Protein AF-A0A642UJQ7-F1 (afdb_monomer_lite)

Radius of gyration: 17.94 Å; chains: 1; bounding box: 44×39×48 Å

Sequence (199 aa):
MSSVPITTYSGKAFKTLIISPTTPLQDKVEGCKKYAAYYELEPPPVEETPELCQGLVVGLWTKSNELIMAVLVMINGLAKTHALSHAP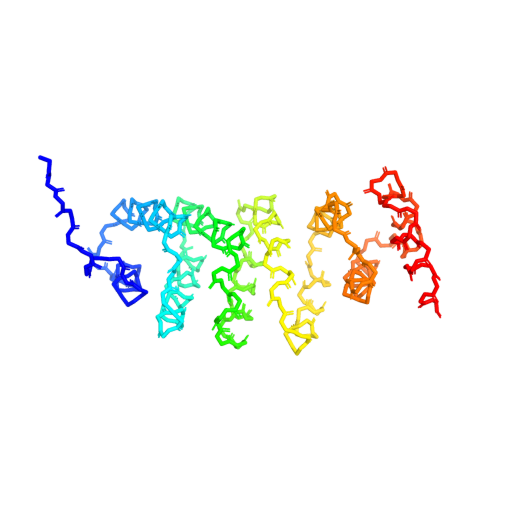PHWLGELINAVFQVEAITVFASEVSANLWFEVPDEVTERLQSVASQMSGNFVHYLIVQVLSADADLVPLAPKIKRLMAAASANTQVTYEAMIIRYSRSMSSSCRDALLAQK

Foldseek 3Di:
DDPDDPPCAFLQNLLCQQPPPPRDPVSNLVSLVVNLVVCLPPQHDLVRLQSNLNSLLSQLPDPDPSSVVSSLSSLQSCLVVVSNLSPDQVSLLSNLVSLLPNPPCQQSSLNSNLSSLVSHDVVSLVVCLVSLLVHDLNSLVNSLLVLQQPPDQCLVVLVSNLSSLVSSCNRPVQDSVNSLVVCVVSHDPNSSVSNVVVD

Secondary structure (DSSP, 8-state):
-----TTS--HHHHHHHHH-SSS-HHHHHHHHHHHHHHHTTSPPPTTTHHHHHHHHHHHHTSS-HHHHHHHHHHHHHHHHTTGGGGS-HHHHHHHHHHHHT-GGGHHHHHHHHHHHHTT--HHHHHHHHHHHTTS-HHHHHHHHHHHHHS-S--GGGHHHHHHHHHHHHHHHS--HHHHHHHHTTTS-HHHHHHHHHT-

Structure (mmCIF, N/CA/C/O backbone):
data_AF-A0A642UJQ7-F1
#
_entry.id   AF-A0A642UJQ7-F1
#
loop_
_atom_site.group_PDB
_atom_site.id
_atom_site.type_symbol
_atom_site.label_atom_id
_atom_site.label_alt_id
_atom_site.label_comp_id
_atom_site.label_asym_id
_atom_site.label_entity_id
_atom_site.label_seq_id
_atom_site.pdbx_PDB_ins_code
_atom_site.Cartn_x
_atom_site.Cartn_y
_atom_site.Cartn_z
_atom_site.occupancy
_atom_site.B_iso_or_equiv
_atom_site.auth_seq_id
_atom_site.auth_comp_id
_atom_site.auth_asym_id
_atom_site.auth_atom_id
_atom_site.pdbx_PDB_model_num
ATOM 1 N N . MET A 1 1 ? -15.005 -26.043 18.851 1.00 34.62 1 MET A N 1
ATOM 2 C CA . MET A 1 1 ? -14.221 -25.067 18.066 1.00 34.62 1 MET A CA 1
ATOM 3 C C . MET A 1 1 ? -15.204 -24.026 17.566 1.00 34.62 1 MET A C 1
ATOM 5 O O . MET A 1 1 ? -16.105 -24.392 16.827 1.00 34.62 1 MET A O 1
ATOM 9 N N . SER A 1 2 ? -15.146 -22.804 18.097 1.00 33.41 2 SER A N 1
ATOM 10 C CA . SER A 1 2 ? -16.133 -21.765 17.780 1.00 33.41 2 SER A CA 1
ATOM 11 C C . SER A 1 2 ? -15.811 -21.186 16.405 1.00 33.41 2 SER A C 1
ATOM 13 O O . SER A 1 2 ? -14.774 -20.547 16.241 1.00 33.41 2 SER A O 1
ATOM 15 N N . SER A 1 3 ? -16.654 -21.468 15.415 1.00 38.72 3 SER A N 1
ATOM 16 C CA . SER A 1 3 ? -16.594 -20.850 14.094 1.00 38.72 3 SER A CA 1
ATOM 17 C C . SER A 1 3 ? -16.981 -19.381 14.237 1.00 38.72 3 SER A C 1
ATOM 19 O O . SER A 1 3 ? -18.144 -19.068 14.499 1.00 38.72 3 SER A O 1
ATOM 21 N N . VAL A 1 4 ? -16.006 -18.482 14.107 1.00 40.81 4 VAL A N 1
ATOM 22 C CA . VAL A 1 4 ? -16.282 -17.051 13.948 1.00 40.81 4 VAL A CA 1
ATOM 23 C C . VAL A 1 4 ? -17.152 -16.908 12.691 1.00 40.81 4 VAL A C 1
ATOM 25 O O . VAL A 1 4 ? -16.776 -17.453 11.652 1.00 40.81 4 VAL A O 1
ATOM 28 N N . PRO A 1 5 ? -18.335 -16.273 12.762 1.00 40.03 5 PRO A N 1
ATOM 29 C CA . PRO A 1 5 ? -19.213 -16.193 11.608 1.00 40.03 5 PRO A CA 1
ATOM 30 C C . PRO A 1 5 ? -18.552 -15.381 10.488 1.00 40.03 5 PRO A C 1
ATOM 32 O O . PRO A 1 5 ? -17.917 -14.354 10.739 1.00 40.03 5 PRO A O 1
ATOM 35 N N . ILE A 1 6 ? -18.766 -15.835 9.254 1.00 45.69 6 ILE A N 1
ATOM 36 C CA . ILE A 1 6 ? -18.263 -15.306 7.968 1.00 45.69 6 ILE A CA 1
ATOM 37 C C . ILE A 1 6 ? -18.626 -13.813 7.738 1.00 45.69 6 ILE A C 1
ATOM 39 O O . ILE A 1 6 ? -18.115 -13.165 6.840 1.00 45.69 6 ILE A O 1
ATOM 43 N N . THR A 1 7 ? -19.441 -13.204 8.605 1.00 50.41 7 THR A N 1
ATOM 44 C CA . THR A 1 7 ? -19.815 -11.778 8.580 1.00 50.41 7 THR A CA 1
ATOM 45 C C . THR A 1 7 ? -18.891 -10.844 9.382 1.00 50.41 7 THR A C 1
ATOM 47 O O . THR A 1 7 ? -19.158 -9.644 9.457 1.00 50.41 7 THR A O 1
ATOM 50 N N . THR A 1 8 ? -17.827 -11.352 10.016 1.00 65.12 8 THR A N 1
ATOM 51 C CA . THR A 1 8 ? -17.039 -10.578 11.006 1.00 65.12 8 THR A CA 1
ATOM 52 C C . THR A 1 8 ? -15.891 -9.759 10.396 1.00 65.12 8 THR A C 1
ATOM 54 O O . THR A 1 8 ? -15.458 -8.777 11.001 1.00 65.12 8 THR A O 1
ATOM 57 N N . TYR A 1 9 ? -15.414 -10.125 9.203 1.00 74.69 9 TYR A N 1
ATOM 58 C CA . TYR A 1 9 ? -14.236 -9.530 8.564 1.00 74.69 9 TYR A CA 1
ATOM 59 C C . TYR A 1 9 ? -14.611 -8.830 7.255 1.00 74.69 9 TYR A C 1
ATOM 61 O O . TYR A 1 9 ? -14.348 -9.343 6.175 1.00 74.69 9 TYR A O 1
ATOM 69 N N . SER A 1 10 ? -15.248 -7.661 7.376 1.00 87.94 10 SER A N 1
ATOM 70 C CA . SER A 1 10 ? -15.558 -6.786 6.236 1.00 87.94 10 SER A CA 1
ATOM 71 C C . SER A 1 10 ? -14.685 -5.534 6.214 1.00 87.94 10 SER A C 1
ATOM 73 O O . SER A 1 10 ? -14.252 -5.047 7.265 1.00 87.94 10 SER A O 1
ATOM 75 N N . GLY A 1 11 ? -14.488 -4.940 5.035 1.00 86.38 11 GLY A N 1
ATOM 76 C CA . GLY A 1 11 ? -13.800 -3.650 4.883 1.00 86.38 11 GLY A CA 1
ATOM 77 C C . GLY A 1 11 ? -14.448 -2.545 5.726 1.00 86.38 11 GLY A C 1
ATOM 78 O O . GLY A 1 11 ? -13.765 -1.749 6.377 1.00 86.38 11 GLY A O 1
ATOM 79 N N . LYS A 1 12 ? -15.783 -2.560 5.827 1.00 90.56 12 LYS A N 1
ATOM 80 C CA . LYS A 1 12 ? -16.551 -1.646 6.683 1.00 90.56 12 LYS A CA 1
ATOM 81 C C . LYS A 1 12 ? -16.276 -1.865 8.171 1.00 90.56 12 LYS A C 1
ATOM 83 O O . LYS A 1 12 ? -16.062 -0.891 8.893 1.00 90.56 12 LYS A O 1
ATOM 88 N N . ALA A 1 13 ? -16.271 -3.115 8.636 1.00 90.75 13 ALA A N 1
ATOM 89 C CA . ALA A 1 13 ? -15.982 -3.431 10.034 1.00 90.75 13 ALA A CA 1
ATOM 90 C C . ALA A 1 13 ? -14.536 -3.066 10.407 1.00 90.75 13 ALA A C 1
ATOM 92 O O . ALA A 1 13 ? -14.311 -2.468 11.464 1.00 90.75 13 ALA A O 1
ATOM 93 N N . PHE A 1 14 ? -13.578 -3.322 9.510 1.00 93.19 14 PHE A N 1
ATOM 94 C CA . PHE A 1 14 ? -12.193 -2.886 9.671 1.00 93.19 14 PHE A CA 1
ATOM 95 C C . PHE A 1 14 ? -12.090 -1.365 9.808 1.00 93.19 14 PHE A C 1
ATOM 97 O O . PHE A 1 14 ? -11.537 -0.854 10.781 1.00 93.19 14 PHE A O 1
ATOM 104 N N . LYS A 1 15 ? -12.686 -0.619 8.874 1.00 93.62 15 LYS A N 1
ATOM 105 C CA . LYS A 1 15 ? -12.716 0.845 8.921 1.00 93.62 15 LYS A CA 1
ATOM 106 C C . LYS A 1 15 ? -13.272 1.358 10.249 1.00 93.62 15 LYS A C 1
ATOM 108 O O . LYS A 1 15 ? -12.680 2.249 10.859 1.00 93.62 15 LYS A O 1
ATOM 113 N N . THR A 1 16 ? -14.392 0.803 10.712 1.00 93.75 16 THR A N 1
ATOM 114 C CA . THR A 1 16 ? -14.997 1.186 11.995 1.00 93.75 16 THR A CA 1
ATOM 115 C C . THR A 1 16 ? -14.051 0.928 13.165 1.00 93.75 16 THR A C 1
ATOM 117 O O . THR A 1 16 ? -13.901 1.809 14.010 1.00 93.75 16 THR A O 1
ATOM 120 N N . LEU A 1 17 ? -13.375 -0.224 13.197 1.00 93.62 17 LEU A N 1
ATOM 121 C CA . LEU A 1 17 ? -12.382 -0.547 14.223 1.00 93.62 17 LEU A CA 1
ATOM 122 C C . LEU A 1 17 ? -11.262 0.506 14.282 1.00 93.62 17 LEU A C 1
ATOM 124 O O . LEU A 1 17 ? -10.929 0.996 15.362 1.00 93.62 17 LEU A O 1
ATOM 128 N N . ILE A 1 18 ? -10.690 0.866 13.130 1.00 94.38 18 ILE A N 1
ATOM 129 C CA . ILE A 1 18 ? -9.537 1.774 13.067 1.00 94.38 18 ILE A CA 1
ATOM 130 C C . ILE A 1 18 ? -9.924 3.216 13.403 1.00 94.38 18 ILE A C 1
ATOM 132 O O . ILE A 1 18 ? -9.238 3.870 14.196 1.00 94.38 18 ILE A O 1
ATOM 136 N N . ILE A 1 19 ? -11.031 3.709 12.842 1.00 93.06 19 ILE A N 1
ATOM 137 C CA . ILE A 1 19 ? -11.470 5.104 13.006 1.00 93.06 19 ILE A CA 1
ATOM 138 C C . ILE A 1 19 ? -12.051 5.356 14.402 1.00 93.06 19 ILE A C 1
ATOM 140 O O . ILE A 1 19 ? -11.993 6.482 14.895 1.00 93.06 19 ILE A O 1
ATOM 144 N N . SER A 1 20 ? -12.590 4.326 15.059 1.00 91.25 20 SER A N 1
ATOM 145 C CA . SER A 1 20 ? -13.231 4.458 16.368 1.00 91.25 20 SER A CA 1
ATOM 146 C C . SER A 1 20 ? -12.317 5.159 17.389 1.00 91.25 20 SER A C 1
ATOM 148 O O . SER A 1 20 ? -11.225 4.658 17.682 1.00 91.25 20 SER A O 1
ATOM 150 N N . PRO A 1 21 ? -12.734 6.298 17.973 1.00 88.06 21 PRO A N 1
ATOM 151 C CA . PRO A 1 21 ? -11.941 7.000 18.980 1.00 88.06 21 PRO A CA 1
ATOM 152 C C . PRO A 1 21 ? -11.970 6.295 20.343 1.00 88.06 21 PRO A C 1
ATOM 154 O O . PRO A 1 21 ? -11.131 6.575 21.192 1.00 88.06 21 PRO A O 1
ATOM 157 N N . THR A 1 22 ? -12.930 5.392 20.561 1.00 91.75 22 THR A N 1
ATOM 158 C CA . THR A 1 22 ? -13.127 4.681 21.831 1.00 91.75 22 THR A CA 1
ATOM 159 C C . THR A 1 22 ? -12.470 3.307 21.855 1.00 91.75 22 THR A C 1
ATOM 161 O O . THR A 1 22 ? -12.285 2.744 22.930 1.00 91.75 22 THR A O 1
ATOM 164 N N . THR A 1 23 ? -12.106 2.759 20.694 1.00 91.31 23 THR A N 1
ATOM 165 C CA . THR A 1 23 ? -11.420 1.468 20.613 1.00 91.31 23 THR A CA 1
ATOM 166 C C . THR A 1 23 ? -9.969 1.618 21.088 1.00 91.31 23 THR A C 1
ATOM 168 O O . THR A 1 23 ? -9.235 2.440 20.526 1.00 91.31 23 THR A O 1
ATOM 171 N N . PRO A 1 24 ? -9.524 0.828 22.082 1.00 94.56 24 PRO A N 1
ATOM 172 C CA . PRO A 1 24 ? -8.141 0.826 22.545 1.00 94.56 24 PRO A CA 1
ATOM 173 C C . PRO A 1 24 ? -7.140 0.549 21.420 1.00 94.56 24 PRO A C 1
ATOM 175 O O . PRO A 1 24 ? -7.399 -0.249 20.521 1.00 94.56 24 PRO A O 1
ATOM 178 N N . LEU A 1 25 ? -5.955 1.163 21.500 1.00 92.94 25 LEU A N 1
ATOM 179 C CA . LEU A 1 25 ? -4.877 0.958 20.524 1.00 92.94 25 LEU A CA 1
ATOM 180 C C . LEU A 1 25 ? -4.545 -0.531 20.336 1.00 92.94 25 LEU A C 1
ATOM 182 O O . LEU A 1 25 ? -4.413 -0.988 19.204 1.00 92.94 25 LEU A O 1
ATOM 186 N N . GLN A 1 26 ? -4.465 -1.282 21.437 1.00 93.62 26 GLN A N 1
ATOM 187 C CA . GLN A 1 26 ? -4.147 -2.708 21.417 1.00 93.62 26 GLN A CA 1
ATOM 188 C C . GLN A 1 26 ? -5.158 -3.517 20.595 1.00 93.62 26 GLN A C 1
ATOM 190 O O . GLN A 1 26 ? -4.768 -4.387 19.820 1.00 93.62 26 GLN A O 1
ATOM 195 N N . ASP A 1 27 ? -6.445 -3.189 20.711 1.00 92.69 27 ASP A N 1
ATOM 196 C CA . ASP A 1 27 ? -7.510 -3.872 19.978 1.00 92.69 27 ASP A CA 1
ATOM 197 C C . ASP A 1 27 ? -7.460 -3.540 18.484 1.00 92.69 27 ASP A C 1
ATOM 199 O O . ASP A 1 27 ? -7.727 -4.404 17.649 1.00 92.69 27 ASP A O 1
ATOM 203 N N . LYS A 1 28 ? -7.053 -2.313 18.128 1.00 93.94 28 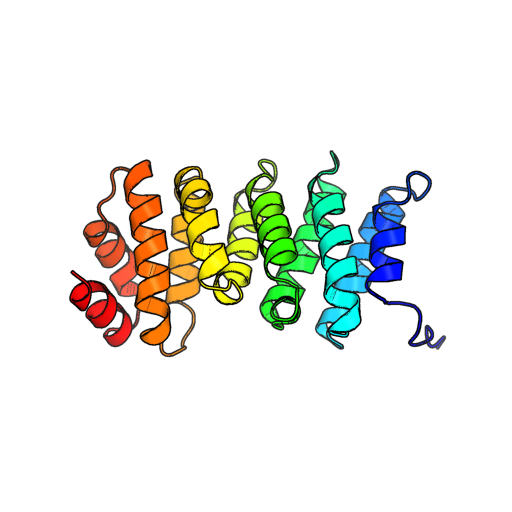LYS A N 1
ATOM 204 C CA . LYS A 1 28 ? -6.802 -1.932 16.729 1.00 93.94 28 LYS A CA 1
ATOM 205 C C . LYS A 1 28 ? -5.636 -2.723 16.142 1.00 93.94 28 LYS A C 1
ATOM 207 O O . LYS A 1 28 ? -5.770 -3.280 15.057 1.00 93.94 28 LYS A O 1
ATOM 212 N N . VAL A 1 29 ? -4.520 -2.809 16.869 1.00 94.00 29 VAL A N 1
ATOM 213 C CA . VAL A 1 29 ? -3.325 -3.564 16.453 1.00 94.00 29 VAL A CA 1
ATOM 214 C C . VAL A 1 29 ? -3.650 -5.047 16.276 1.00 94.00 29 VAL A C 1
ATOM 216 O O . VAL A 1 29 ? -3.304 -5.643 15.257 1.00 94.00 29 VAL A O 1
ATOM 219 N N . GLU A 1 30 ? -4.337 -5.648 17.246 1.00 93.00 30 GLU A N 1
ATOM 220 C CA . GLU A 1 30 ? -4.732 -7.056 17.187 1.00 93.00 30 GLU A CA 1
ATOM 221 C C . GLU A 1 30 ? -5.761 -7.314 16.080 1.00 93.00 30 GLU A C 1
ATOM 223 O O . GLU A 1 30 ? -5.708 -8.334 15.393 1.00 93.00 30 GLU A O 1
ATOM 228 N N . GLY A 1 31 ? -6.664 -6.361 15.845 1.00 92.31 31 GLY A N 1
ATOM 229 C CA . GLY A 1 31 ? -7.564 -6.396 14.703 1.00 92.31 31 GLY A CA 1
ATOM 230 C C . GLY A 1 31 ? -6.811 -6.398 13.376 1.00 92.31 31 GLY A C 1
ATOM 231 O O . GLY A 1 31 ? -7.049 -7.299 12.579 1.00 92.31 31 GLY A O 1
ATOM 232 N N . CYS A 1 32 ? -5.855 -5.488 13.156 1.00 92.50 32 CYS A N 1
ATOM 233 C CA . CYS A 1 32 ? -5.034 -5.485 11.937 1.00 92.50 32 CYS A CA 1
ATOM 234 C C . CYS A 1 32 ? -4.389 -6.850 11.671 1.00 92.50 32 CYS A C 1
ATOM 236 O O . CYS A 1 32 ? -4.449 -7.342 10.549 1.00 92.50 32 CYS A O 1
ATOM 238 N N . LYS A 1 33 ? -3.835 -7.505 12.700 1.00 90.56 33 LYS A N 1
ATOM 239 C CA . LYS A 1 33 ? -3.231 -8.842 12.562 1.00 90.56 33 LYS A CA 1
ATOM 240 C C . LYS A 1 33 ? -4.247 -9.903 12.144 1.00 90.56 33 LYS A C 1
ATOM 242 O O . LYS A 1 33 ? -3.968 -10.702 11.257 1.00 90.56 33 LYS A O 1
ATOM 247 N N . LYS A 1 34 ? -5.430 -9.906 12.766 1.00 90.94 34 LYS A N 1
ATOM 248 C CA . LYS A 1 34 ? -6.501 -10.859 12.438 1.00 90.94 34 LYS A CA 1
ATOM 249 C C . LYS A 1 34 ? -7.035 -10.651 11.025 1.00 90.94 34 LYS A C 1
ATOM 251 O O . LYS A 1 34 ? -7.238 -11.626 10.315 1.00 90.94 34 LYS A O 1
ATOM 256 N N . TYR A 1 35 ? -7.238 -9.399 10.625 1.00 91.31 35 TYR A N 1
ATOM 257 C CA . TYR A 1 35 ? -7.671 -9.061 9.271 1.00 91.31 35 TYR A CA 1
ATOM 258 C C . TYR A 1 35 ? -6.601 -9.404 8.229 1.00 91.31 35 TYR A C 1
ATOM 260 O O . TYR A 1 35 ? -6.946 -9.936 7.182 1.00 91.31 35 TYR A O 1
ATOM 268 N N . ALA A 1 36 ? -5.316 -9.171 8.521 1.00 88.00 36 ALA A N 1
ATOM 269 C CA . ALA A 1 36 ? -4.219 -9.586 7.648 1.00 88.00 36 ALA A CA 1
ATOM 270 C C . ALA A 1 36 ? -4.219 -11.108 7.431 1.00 88.00 36 ALA A C 1
ATOM 272 O O . ALA A 1 36 ? -4.255 -11.558 6.293 1.00 88.00 36 ALA A O 1
ATOM 273 N N . ALA A 1 37 ? -4.279 -11.892 8.513 1.00 87.25 37 ALA A N 1
ATOM 274 C CA . ALA A 1 37 ? -4.323 -13.352 8.428 1.00 87.25 37 ALA A CA 1
ATOM 275 C C . ALA A 1 37 ? -5.579 -13.875 7.706 1.00 87.25 37 ALA A C 1
ATOM 277 O O . ALA A 1 37 ? -5.522 -14.896 7.028 1.00 87.25 37 ALA A O 1
ATOM 278 N N . TYR A 1 38 ? -6.717 -13.189 7.854 1.00 87.75 38 TYR A N 1
ATOM 279 C CA . TYR A 1 38 ? -7.945 -13.539 7.145 1.00 87.75 38 TYR A CA 1
ATOM 280 C C . TYR A 1 38 ? -7.824 -13.270 5.639 1.00 87.75 38 TYR A C 1
ATOM 282 O O . TYR A 1 38 ? -8.055 -14.174 4.842 1.00 87.75 38 TYR A O 1
ATOM 290 N N . TYR A 1 39 ? -7.403 -12.064 5.246 1.00 86.12 39 TYR A N 1
ATOM 291 C CA . TYR A 1 39 ? -7.318 -11.690 3.832 1.00 86.12 39 TYR A CA 1
ATOM 292 C C . TYR A 1 39 ? -6.177 -12.369 3.066 1.00 86.12 39 TYR A C 1
ATOM 294 O O . TYR A 1 39 ? -6.214 -12.407 1.840 1.00 86.12 39 TYR A O 1
ATOM 302 N N . GLU A 1 40 ? -5.193 -12.948 3.758 1.00 82.56 40 GLU A N 1
ATOM 303 C CA . GLU A 1 40 ? -4.239 -13.879 3.141 1.00 82.56 40 GLU A CA 1
ATOM 304 C C . GLU A 1 40 ? -4.915 -15.160 2.619 1.00 82.56 40 GLU A C 1
ATOM 306 O O . GLU A 1 40 ? -4.426 -15.760 1.663 1.00 82.56 40 GLU A O 1
ATOM 311 N N . LEU A 1 41 ? -6.023 -15.586 3.233 1.00 84.19 41 LEU A N 1
ATOM 312 C CA . LEU A 1 41 ? -6.762 -16.796 2.857 1.00 84.19 41 LEU A CA 1
ATOM 313 C C . LEU A 1 41 ? -7.953 -16.491 1.947 1.00 84.19 41 LEU A C 1
ATOM 315 O O . LEU A 1 41 ? -8.248 -17.261 1.035 1.00 84.19 41 LEU A O 1
ATOM 319 N N . GLU A 1 42 ? -8.644 -15.386 2.212 1.00 85.00 42 GLU A N 1
ATOM 320 C CA . GLU A 1 42 ? -9.873 -15.006 1.527 1.00 85.00 42 GLU A CA 1
ATOM 321 C C . GLU A 1 42 ? -9.825 -13.508 1.206 1.00 85.00 42 GLU A C 1
ATOM 323 O O . GLU A 1 42 ? -10.060 -12.701 2.104 1.00 85.00 42 GLU A O 1
ATOM 328 N N . PRO A 1 43 ? -9.480 -13.102 -0.031 1.00 81.44 43 PRO A N 1
ATOM 329 C CA . PRO A 1 43 ? -9.321 -11.692 -0.361 1.00 81.44 43 PRO A CA 1
ATOM 330 C C . PRO A 1 43 ? -10.632 -10.915 -0.143 1.00 81.44 43 PRO A C 1
ATOM 332 O O . PRO A 1 43 ? -11.719 -11.471 -0.320 1.00 81.44 43 PRO A O 1
ATOM 335 N N . PRO A 1 44 ? -10.549 -9.626 0.235 1.00 83.94 44 PRO A N 1
ATOM 336 C CA . PRO A 1 44 ? -11.724 -8.797 0.467 1.00 83.94 44 PRO A CA 1
ATOM 337 C C . PRO A 1 44 ? -12.601 -8.713 -0.794 1.00 83.94 44 PRO A C 1
ATOM 339 O O . PRO A 1 44 ? -12.066 -8.586 -1.900 1.00 83.94 44 PRO A O 1
ATOM 342 N N . PRO A 1 45 ? -13.940 -8.716 -0.651 1.00 84.12 45 PRO A N 1
ATOM 343 C CA . PRO A 1 45 ? -14.838 -8.428 -1.761 1.00 84.12 45 PRO A CA 1
ATOM 344 C C . PRO A 1 45 ? -14.547 -7.055 -2.381 1.00 84.12 45 PRO A C 1
ATOM 346 O O . PRO A 1 45 ? -14.248 -6.089 -1.672 1.00 84.12 45 PRO A O 1
ATOM 349 N N . VAL A 1 46 ? -14.693 -6.953 -3.703 1.00 82.12 46 VAL A N 1
ATOM 350 C CA . VAL A 1 46 ? -14.429 -5.725 -4.478 1.00 82.12 46 VAL A CA 1
ATOM 351 C C . VAL A 1 46 ? -15.272 -4.545 -3.983 1.00 82.12 46 VAL A C 1
ATOM 353 O O . VAL A 1 46 ? -14.826 -3.396 -3.950 1.00 82.12 46 VAL A O 1
ATOM 356 N N . GLU A 1 47 ? -16.496 -4.814 -3.547 1.00 85.62 47 GLU A N 1
ATOM 357 C CA . GLU A 1 47 ? -17.415 -3.801 -3.039 1.00 85.62 47 GLU A CA 1
ATOM 358 C C . GLU A 1 47 ? -16.949 -3.195 -1.708 1.00 85.62 47 GLU A C 1
ATOM 360 O O . GLU A 1 47 ? -17.369 -2.093 -1.370 1.00 85.62 47 GLU A O 1
ATOM 365 N N . GLU A 1 48 ? -16.075 -3.885 -0.968 1.00 87.19 48 GLU A N 1
ATOM 366 C CA . GLU A 1 48 ? -15.599 -3.472 0.356 1.00 87.19 48 GLU A CA 1
ATOM 367 C C . GLU A 1 48 ? -14.163 -2.928 0.357 1.00 87.19 48 GLU A C 1
ATOM 369 O O . GLU A 1 48 ? -13.712 -2.347 1.354 1.00 87.19 48 GLU A O 1
ATOM 374 N N . THR A 1 49 ? -13.431 -3.092 -0.751 1.00 84.56 49 THR A N 1
ATOM 375 C CA . THR A 1 49 ? -12.084 -2.527 -0.917 1.00 84.56 49 THR A CA 1
ATOM 376 C C . THR A 1 49 ? -11.996 -1.017 -0.636 1.00 84.56 49 THR A C 1
ATOM 378 O O . THR A 1 49 ? -11.013 -0.607 -0.015 1.00 84.56 49 THR A O 1
ATOM 381 N N . PRO A 1 50 ? -12.976 -0.162 -1.004 1.00 88.00 50 PRO A N 1
ATOM 382 C CA . PRO A 1 50 ? -12.923 1.267 -0.681 1.00 88.00 50 PRO A CA 1
ATOM 383 C C . PRO A 1 50 ? -12.874 1.549 0.829 1.00 88.00 50 PRO A C 1
ATOM 385 O O . PRO A 1 50 ? -12.035 2.322 1.296 1.00 88.00 50 PRO A O 1
ATOM 388 N N . GLU A 1 51 ? -13.748 0.918 1.615 1.00 90.38 51 GLU A N 1
ATOM 389 C CA . GLU A 1 51 ? -13.785 1.068 3.069 1.00 90.38 51 GLU A CA 1
ATOM 390 C C . GLU A 1 51 ? -12.516 0.522 3.713 1.00 90.38 51 GLU A C 1
ATOM 392 O O . GLU A 1 51 ? -11.976 1.153 4.628 1.00 90.38 51 GLU A O 1
ATOM 397 N N . LEU A 1 52 ? -12.024 -0.613 3.212 1.00 91.75 52 LEU A N 1
ATOM 398 C CA . LEU A 1 52 ? -10.766 -1.195 3.650 1.00 91.75 52 LEU A CA 1
ATOM 399 C C . LEU A 1 52 ? -9.606 -0.208 3.452 1.00 91.75 52 LEU A C 1
ATOM 401 O O . LEU A 1 52 ? -8.919 0.117 4.421 1.00 91.75 52 LEU A O 1
ATOM 405 N N . CYS A 1 53 ? -9.439 0.334 2.239 1.00 90.06 53 CYS A N 1
ATOM 406 C CA . CYS A 1 53 ? -8.420 1.338 1.923 1.00 90.06 53 CYS A CA 1
ATOM 407 C C . CYS A 1 53 ? -8.515 2.559 2.837 1.00 90.06 53 CYS A C 1
ATOM 409 O O . CYS A 1 53 ? -7.501 3.007 3.368 1.00 90.06 53 CYS A O 1
ATOM 411 N N . GLN A 1 54 ? -9.724 3.065 3.089 1.00 91.19 54 GLN A N 1
ATOM 412 C CA . GLN A 1 54 ? -9.909 4.199 3.989 1.00 91.19 54 GLN A CA 1
ATOM 413 C C . GLN A 1 54 ? -9.460 3.882 5.424 1.00 91.19 54 GLN A C 1
ATOM 415 O O . GLN A 1 54 ? -8.829 4.718 6.073 1.00 91.19 54 GLN A O 1
ATOM 420 N N . GLY A 1 55 ? -9.759 2.680 5.928 1.00 93.50 55 GLY A N 1
ATOM 421 C CA . GLY A 1 55 ? -9.263 2.224 7.226 1.00 93.50 55 GLY A CA 1
ATOM 422 C C . GLY A 1 55 ? -7.733 2.169 7.273 1.00 93.50 55 GLY A C 1
ATOM 423 O O . GLY A 1 55 ? -7.134 2.638 8.239 1.00 93.50 55 GLY A O 1
ATOM 424 N N . LEU A 1 56 ? -7.100 1.655 6.213 1.00 93.69 56 LEU A N 1
ATOM 425 C CA . LEU A 1 56 ? -5.643 1.545 6.107 1.00 93.69 56 LEU A CA 1
ATOM 426 C C . LEU A 1 56 ? -4.979 2.932 6.089 1.00 93.69 56 LEU A C 1
ATOM 428 O O . LEU A 1 56 ? -4.072 3.178 6.880 1.00 93.69 56 LEU A O 1
ATOM 432 N N . VAL A 1 57 ? -5.484 3.864 5.271 1.00 91.94 57 VAL A N 1
ATOM 433 C CA . VAL A 1 57 ? -5.009 5.261 5.210 1.00 91.94 57 VAL A CA 1
ATOM 434 C C . VAL A 1 57 ? -5.064 5.919 6.588 1.00 91.94 57 VAL A C 1
ATOM 436 O O . VAL A 1 57 ? -4.064 6.455 7.066 1.00 91.94 57 VAL A O 1
ATOM 439 N N . VAL A 1 58 ? -6.210 5.832 7.274 1.00 92.31 58 VAL A N 1
ATOM 440 C CA . VAL A 1 58 ? -6.358 6.420 8.614 1.00 92.31 58 VAL A CA 1
ATOM 441 C C . VAL A 1 58 ? -5.400 5.771 9.613 1.00 92.31 58 VAL A C 1
ATOM 443 O O . VAL A 1 58 ? -4.820 6.472 10.440 1.00 92.31 58 VAL A O 1
ATOM 446 N N . GLY A 1 59 ? -5.205 4.453 9.528 1.00 91.69 59 GLY A N 1
ATOM 447 C CA . GLY A 1 59 ? -4.259 3.717 10.363 1.00 91.69 59 GLY A CA 1
ATOM 448 C C . GLY A 1 59 ? -2.813 4.211 10.221 1.00 91.69 59 GLY A C 1
ATOM 449 O O . GLY A 1 59 ? -2.120 4.377 11.229 1.00 91.69 59 GLY A O 1
ATOM 450 N N . LEU A 1 60 ? -2.386 4.517 8.992 1.00 89.88 60 LEU A N 1
ATOM 451 C CA . LEU A 1 60 ? -1.050 5.049 8.690 1.00 89.88 60 LEU A CA 1
ATOM 452 C C . LEU A 1 60 ? -0.845 6.487 9.183 1.00 89.88 60 LEU A C 1
ATOM 454 O O . LEU A 1 60 ? 0.267 6.849 9.550 1.00 89.88 60 LEU A O 1
ATOM 458 N N . TRP A 1 61 ? -1.904 7.298 9.242 1.00 88.75 61 TRP A N 1
ATOM 459 C CA . TRP A 1 61 ? -1.842 8.673 9.760 1.00 88.75 61 TRP A CA 1
ATOM 460 C C . TRP A 1 61 ? -1.944 8.779 11.284 1.00 88.75 61 TRP A C 1
ATOM 462 O O . TRP A 1 61 ? -1.962 9.881 11.844 1.00 88.75 61 TRP A O 1
ATOM 472 N N . THR A 1 62 ? -2.014 7.652 11.989 1.00 85.00 62 THR A N 1
ATOM 473 C CA . THR A 1 62 ? -1.962 7.675 13.451 1.00 85.00 62 THR A CA 1
ATOM 474 C C . THR A 1 62 ? -0.557 8.008 13.953 1.00 85.00 62 THR A C 1
ATOM 476 O O . THR A 1 62 ? 0.433 7.839 13.256 1.00 85.00 62 THR A O 1
ATOM 479 N N . LYS A 1 63 ? -0.441 8.470 15.203 1.00 83.75 63 LYS A N 1
ATOM 480 C CA . LYS A 1 63 ? 0.863 8.746 15.839 1.00 83.75 63 LYS A CA 1
ATOM 481 C C . LYS A 1 63 ? 1.501 7.510 16.493 1.00 83.75 63 LYS A C 1
ATOM 483 O O . LYS A 1 63 ? 2.463 7.650 17.241 1.00 83.75 63 LYS A O 1
ATOM 488 N N . SER A 1 64 ? 0.935 6.319 16.286 1.00 89.25 64 SER A N 1
ATOM 489 C CA . SER A 1 64 ? 1.379 5.093 16.953 1.00 89.25 64 SER A CA 1
ATOM 490 C C . SER A 1 64 ? 2.174 4.206 16.005 1.00 89.25 64 SER A C 1
ATOM 492 O O . SER A 1 64 ? 1.608 3.612 15.090 1.00 89.25 64 SER A O 1
ATOM 494 N N . ASN A 1 65 ? 3.472 4.047 16.277 1.00 87.12 65 ASN A N 1
ATOM 495 C CA . ASN A 1 65 ? 4.348 3.165 15.500 1.00 87.12 65 ASN A CA 1
ATOM 496 C C . ASN A 1 65 ? 3.854 1.710 15.479 1.00 87.12 65 ASN A C 1
ATOM 498 O O . ASN A 1 65 ? 4.019 1.024 14.474 1.00 87.12 65 ASN A O 1
ATOM 502 N N . GLU A 1 66 ? 3.226 1.242 16.560 1.00 89.69 66 GLU A N 1
ATOM 503 C CA . GLU A 1 66 ? 2.691 -0.121 16.650 1.00 89.69 66 GLU A CA 1
ATOM 504 C C . GLU A 1 66 ? 1.532 -0.340 15.675 1.00 89.69 66 GLU A C 1
ATOM 506 O O . GLU A 1 66 ? 1.484 -1.353 14.976 1.00 89.69 66 GLU A O 1
ATOM 511 N N . LEU A 1 67 ? 0.617 0.631 15.593 1.00 91.19 67 LEU A N 1
ATOM 512 C CA . LEU A 1 67 ? -0.512 0.556 14.673 1.00 91.19 67 LEU A CA 1
ATOM 513 C C . LEU A 1 67 ? -0.067 0.763 13.230 1.00 91.19 67 LEU A C 1
ATOM 515 O O . LEU A 1 67 ? -0.484 -0.005 12.369 1.00 91.19 67 LEU A O 1
ATOM 519 N N . ILE A 1 68 ? 0.820 1.729 12.979 1.00 90.06 68 ILE A N 1
ATOM 520 C CA . ILE A 1 68 ? 1.424 1.931 11.658 1.00 90.06 68 ILE A CA 1
ATOM 521 C C . ILE A 1 68 ? 2.064 0.625 11.174 1.00 90.06 68 ILE A C 1
ATOM 523 O O . ILE A 1 68 ? 1.785 0.188 10.062 1.00 90.06 68 ILE A O 1
ATOM 527 N N . MET A 1 69 ? 2.875 -0.036 12.006 1.00 87.69 69 MET A N 1
ATOM 528 C CA . MET A 1 69 ? 3.523 -1.294 11.633 1.00 87.69 69 MET A CA 1
ATOM 529 C C . MET A 1 69 ? 2.503 -2.397 11.332 1.00 87.69 69 MET A C 1
ATOM 531 O O . MET A 1 69 ? 2.619 -3.081 10.318 1.00 87.69 69 MET A O 1
ATOM 535 N N . ALA A 1 70 ? 1.484 -2.564 12.179 1.00 90.94 70 ALA A N 1
ATOM 536 C CA . ALA A 1 70 ? 0.448 -3.572 11.961 1.00 90.94 70 ALA A CA 1
ATOM 537 C C . ALA A 1 70 ? -0.336 -3.330 10.658 1.00 90.94 70 ALA A C 1
ATOM 539 O O . ALA A 1 70 ? -0.659 -4.277 9.943 1.00 90.94 70 ALA A O 1
ATOM 540 N N . VAL A 1 71 ? -0.598 -2.064 10.327 1.00 92.81 71 VAL A N 1
ATOM 541 C CA . VAL A 1 71 ? -1.244 -1.661 9.073 1.00 92.81 71 VAL A CA 1
ATOM 542 C C . VAL A 1 71 ? -0.324 -1.911 7.876 1.00 92.81 71 VAL A C 1
ATOM 544 O O . VAL A 1 71 ? -0.774 -2.480 6.888 1.00 92.81 71 VAL A O 1
ATOM 547 N N . LEU A 1 72 ? 0.968 -1.578 7.960 1.00 87.81 72 LEU A N 1
ATOM 548 C CA . LEU A 1 72 ? 1.937 -1.864 6.894 1.00 87.81 72 LEU A CA 1
ATOM 549 C C . LEU A 1 72 ? 2.058 -3.366 6.603 1.00 87.81 72 LEU A C 1
ATOM 551 O O . LEU A 1 72 ? 2.101 -3.754 5.439 1.00 87.81 72 LEU A O 1
ATOM 555 N N . VAL A 1 73 ? 2.066 -4.216 7.636 1.00 87.62 73 VAL A N 1
ATOM 556 C CA . VAL A 1 73 ? 2.074 -5.681 7.467 1.00 87.62 73 VAL A CA 1
ATOM 557 C C . VAL A 1 73 ? 0.838 -6.142 6.699 1.00 87.62 73 VAL A C 1
ATOM 559 O O . VAL A 1 73 ? 0.953 -6.921 5.756 1.00 87.62 73 VAL A O 1
ATOM 562 N N . MET A 1 74 ? -0.330 -5.617 7.064 1.00 90.62 74 MET A N 1
ATOM 563 C CA . MET A 1 74 ? -1.585 -5.933 6.392 1.00 90.62 74 MET A CA 1
ATOM 564 C C . MET A 1 74 ? -1.580 -5.487 4.924 1.00 90.62 74 MET A C 1
ATOM 566 O O . MET A 1 74 ? -1.938 -6.271 4.050 1.00 90.62 74 MET A O 1
ATOM 570 N N . ILE A 1 75 ? -1.112 -4.269 4.634 1.00 88.88 75 ILE A N 1
ATOM 571 C CA . ILE A 1 75 ? -0.964 -3.770 3.259 1.00 88.88 75 ILE A CA 1
ATOM 572 C C . ILE A 1 75 ? -0.014 -4.671 2.459 1.00 88.88 75 ILE A C 1
ATOM 574 O O . ILE A 1 75 ? -0.313 -4.990 1.312 1.00 88.88 75 ILE A O 1
ATOM 578 N N . ASN A 1 76 ? 1.094 -5.126 3.058 1.00 83.25 76 ASN A N 1
ATOM 579 C CA . ASN A 1 76 ? 2.039 -6.022 2.386 1.00 83.25 76 ASN A CA 1
ATOM 580 C C . ASN A 1 76 ? 1.375 -7.338 1.954 1.00 83.25 76 ASN A C 1
ATOM 582 O O . ASN A 1 76 ? 1.576 -7.792 0.831 1.00 83.25 76 ASN A O 1
ATOM 586 N N . GLY A 1 77 ? 0.591 -7.956 2.844 1.00 82.31 77 GLY A N 1
ATOM 587 C CA . GLY A 1 77 ? -0.129 -9.198 2.545 1.00 82.31 77 GLY A CA 1
ATOM 588 C C . GLY A 1 77 ? -1.17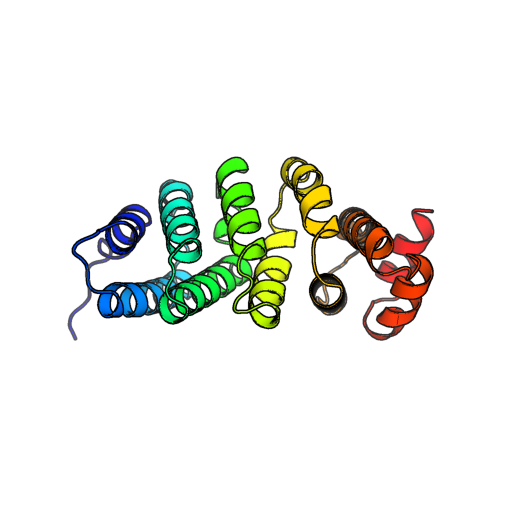7 -9.012 1.445 1.00 82.31 77 GLY A C 1
ATOM 589 O O . GLY A 1 77 ? -1.261 -9.815 0.516 1.00 82.31 77 GLY A O 1
ATOM 590 N N . LEU A 1 78 ? -1.917 -7.902 1.495 1.00 85.06 78 LEU A N 1
ATOM 591 C CA . LEU A 1 78 ? -2.915 -7.561 0.479 1.00 85.06 78 LEU A CA 1
ATOM 592 C C . LEU A 1 78 ? -2.288 -7.292 -0.900 1.00 85.06 78 LEU A C 1
ATOM 594 O O . LEU A 1 78 ? -2.834 -7.722 -1.911 1.00 85.06 78 LEU A O 1
ATOM 598 N N . ALA A 1 79 ? -1.125 -6.638 -0.949 1.00 79.31 79 ALA A N 1
ATOM 599 C CA . ALA A 1 79 ? -0.398 -6.406 -2.198 1.00 79.31 79 ALA A CA 1
ATOM 600 C C . ALA A 1 79 ? 0.189 -7.708 -2.782 1.00 79.31 79 ALA A C 1
ATOM 602 O O . ALA A 1 79 ? 0.200 -7.921 -3.988 1.00 79.31 79 ALA A O 1
ATOM 603 N N . LYS A 1 80 ? 0.638 -8.647 -1.938 1.00 74.50 80 LYS A N 1
AT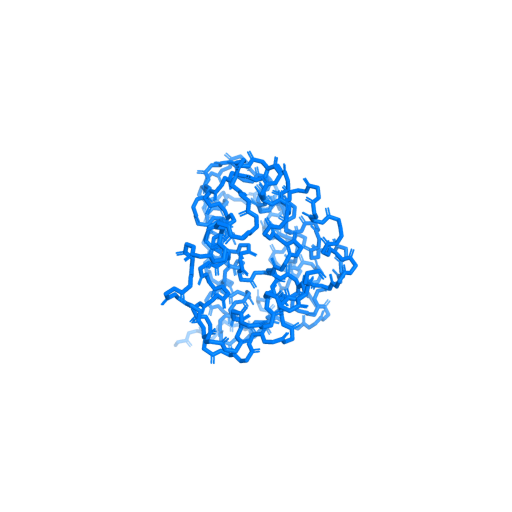OM 604 C CA . LYS A 1 80 ? 1.127 -9.960 -2.410 1.00 74.50 80 LYS A CA 1
ATOM 605 C C . LYS A 1 80 ? 0.028 -10.834 -3.017 1.00 74.50 80 LYS A C 1
ATOM 607 O O . LYS A 1 80 ? 0.330 -11.734 -3.794 1.00 74.50 80 LYS A O 1
ATOM 612 N N . THR A 1 81 ? -1.226 -10.592 -2.645 1.00 74.25 81 THR A N 1
ATOM 613 C CA . THR A 1 81 ? -2.400 -11.342 -3.115 1.00 74.25 81 THR A CA 1
ATOM 614 C C . THR A 1 81 ? -3.182 -10.611 -4.207 1.00 74.25 81 THR A C 1
ATOM 616 O O . THR A 1 81 ? -4.203 -11.121 -4.661 1.00 74.25 81 THR A O 1
ATOM 619 N N . HIS A 1 82 ? -2.725 -9.432 -4.646 1.00 75.06 82 HIS A N 1
ATOM 620 C CA . HIS A 1 82 ? -3.430 -8.572 -5.602 1.00 75.06 82 HIS A CA 1
ATOM 621 C C . HIS A 1 82 ? -4.829 -8.123 -5.171 1.00 75.06 82 HIS A C 1
ATOM 623 O O . HIS A 1 82 ? -5.629 -7.671 -5.992 1.00 75.06 82 HIS A O 1
ATOM 629 N N . ALA A 1 83 ? -5.117 -8.182 -3.871 1.00 77.50 83 ALA A N 1
ATOM 630 C CA . ALA A 1 83 ? -6.407 -7.806 -3.308 1.00 77.50 83 ALA A CA 1
ATOM 631 C C . ALA A 1 83 ? -6.730 -6.312 -3.486 1.00 77.50 83 ALA A C 1
ATOM 633 O O . ALA A 1 83 ? -7.898 -5.934 -3.542 1.00 77.50 83 ALA A O 1
ATOM 634 N N . LEU A 1 84 ? -5.710 -5.451 -3.575 1.00 78.19 84 LEU A N 1
ATOM 635 C CA . LEU A 1 84 ? -5.885 -4.000 -3.707 1.00 78.19 84 LEU A CA 1
ATOM 636 C C . LEU A 1 84 ? -6.040 -3.541 -5.162 1.00 78.19 84 LEU A C 1
ATOM 638 O O . LEU A 1 84 ? -6.439 -2.400 -5.387 1.00 78.19 84 LEU A O 1
ATOM 642 N N . SER A 1 85 ? -5.837 -4.427 -6.140 1.00 72.31 85 SER A N 1
ATOM 643 C CA . SER A 1 85 ? -6.000 -4.129 -7.570 1.00 72.31 85 SER A CA 1
ATOM 644 C C . SER A 1 85 ? -7.433 -3.734 -7.952 1.00 72.31 85 SER A C 1
ATOM 646 O O . SER A 1 85 ? -7.658 -3.082 -8.971 1.00 72.31 85 SER A O 1
ATOM 648 N N . HIS A 1 86 ? -8.407 -4.091 -7.113 1.00 74.69 86 HIS A N 1
ATOM 649 C CA . HIS A 1 86 ? -9.816 -3.737 -7.267 1.00 74.69 86 HIS A CA 1
ATOM 650 C C . HIS A 1 86 ? -10.205 -2.428 -6.564 1.00 74.69 86 HIS A C 1
ATOM 652 O O . HIS A 1 86 ? -11.336 -1.958 -6.714 1.00 74.69 86 HIS A O 1
ATOM 658 N N . ALA A 1 87 ? -9.290 -1.816 -5.807 1.00 76.75 87 ALA A N 1
ATOM 659 C CA . ALA A 1 87 ? -9.555 -0.550 -5.148 1.00 76.75 87 ALA A CA 1
ATOM 660 C C . ALA A 1 87 ? -9.718 0.584 -6.180 1.00 76.75 87 ALA A C 1
ATOM 662 O O . ALA A 1 87 ? -8.976 0.647 -7.165 1.00 76.75 87 ALA A O 1
ATOM 663 N N . PRO A 1 88 ? -10.639 1.539 -5.952 1.00 78.88 88 PRO A N 1
ATOM 664 C CA . PRO A 1 88 ? -10.749 2.719 -6.797 1.00 78.88 88 PRO A CA 1
ATOM 665 C C . PRO A 1 88 ? -9.407 3.471 -6.902 1.00 78.88 88 PRO A C 1
ATOM 667 O O . PRO A 1 88 ? -8.754 3.672 -5.871 1.00 78.88 88 PRO A O 1
ATOM 670 N N . PRO A 1 89 ? -9.007 3.960 -8.095 1.00 75.31 89 PRO A N 1
ATOM 671 C CA . PRO A 1 89 ? -7.691 4.570 -8.311 1.00 75.31 89 PRO A CA 1
ATOM 672 C C . PRO A 1 89 ? -7.353 5.720 -7.355 1.00 75.31 89 PRO A C 1
ATOM 674 O O . PRO A 1 89 ? -6.198 5.881 -6.958 1.00 75.31 89 PRO A O 1
ATOM 677 N N . HIS A 1 90 ? -8.346 6.520 -6.947 1.00 78.50 90 HIS A N 1
ATOM 678 C CA . HIS A 1 90 ? -8.122 7.613 -5.998 1.00 78.50 90 HIS A CA 1
ATOM 679 C C . HIS A 1 90 ? -7.776 7.100 -4.595 1.00 78.50 90 HIS A C 1
ATOM 681 O O . HIS A 1 90 ? -6.854 7.631 -3.983 1.00 78.50 90 HIS A O 1
ATOM 687 N N . TRP A 1 91 ? -8.440 6.042 -4.117 1.00 82.56 91 TRP A N 1
ATOM 688 C CA . TRP A 1 91 ? -8.154 5.431 -2.815 1.00 82.56 91 TRP A CA 1
ATOM 689 C C . TRP A 1 91 ? -6.812 4.707 -2.803 1.00 82.56 91 TRP A C 1
ATOM 691 O O . TRP A 1 91 ? -6.077 4.803 -1.822 1.00 82.56 91 TRP A O 1
ATOM 701 N N . LEU A 1 92 ? -6.466 4.022 -3.896 1.00 77.69 92 LEU A N 1
ATOM 702 C CA . LEU A 1 92 ? -5.150 3.404 -4.042 1.00 77.69 92 LEU A CA 1
ATOM 703 C C . LEU A 1 92 ? -4.041 4.469 -4.038 1.00 77.69 92 LEU A C 1
ATOM 705 O O . LEU A 1 92 ? -3.036 4.312 -3.349 1.00 77.69 92 LEU A O 1
ATOM 709 N N . GLY A 1 93 ? -4.251 5.592 -4.735 1.00 73.75 93 GLY A N 1
ATOM 710 C CA . GLY A 1 93 ? -3.336 6.734 -4.706 1.00 73.75 93 GLY A CA 1
ATOM 711 C C . GLY A 1 93 ? -3.173 7.350 -3.312 1.00 73.75 93 GLY A C 1
ATOM 712 O O . GLY A 1 93 ? -2.051 7.651 -2.907 1.00 73.75 93 GLY A O 1
ATOM 713 N N . GLU A 1 94 ? -4.261 7.509 -2.552 1.00 81.88 94 GLU A N 1
ATOM 714 C CA . GLU A 1 94 ? -4.203 7.983 -1.161 1.00 81.88 94 GLU A CA 1
ATOM 715 C C . GLU A 1 94 ? -3.459 7.013 -0.240 1.00 81.88 94 GLU A C 1
ATOM 717 O O . GLU A 1 94 ? -2.627 7.451 0.554 1.00 81.88 94 GLU A O 1
ATOM 722 N N . LEU A 1 95 ? -3.706 5.707 -0.373 1.00 83.12 95 LEU A N 1
ATOM 723 C CA . LEU A 1 95 ? -3.014 4.675 0.397 1.00 83.12 95 LEU A CA 1
ATOM 724 C C . LEU A 1 95 ? -1.510 4.708 0.144 1.00 83.12 95 LEU A C 1
ATOM 726 O O . LEU A 1 95 ? -0.727 4.732 1.090 1.00 83.12 95 LEU A O 1
ATOM 730 N N . ILE A 1 96 ? -1.107 4.771 -1.121 1.00 75.12 96 ILE A N 1
ATOM 731 C CA . ILE A 1 96 ? 0.304 4.836 -1.494 1.00 75.12 96 ILE A CA 1
ATOM 732 C C . ILE A 1 96 ? 0.951 6.117 -0.957 1.00 75.12 96 ILE A C 1
ATOM 734 O O . ILE A 1 96 ? 2.011 6.054 -0.337 1.00 75.12 96 ILE A O 1
ATOM 738 N N . ASN A 1 97 ? 0.289 7.267 -1.106 1.00 75.44 97 ASN A N 1
ATOM 739 C CA . ASN A 1 97 ? 0.769 8.525 -0.533 1.00 75.44 97 ASN A CA 1
ATOM 740 C C . ASN A 1 97 ? 0.920 8.445 0.992 1.00 75.44 97 ASN A C 1
ATOM 742 O O . ASN A 1 97 ? 1.910 8.936 1.533 1.00 75.44 97 ASN A O 1
ATOM 746 N N . ALA A 1 98 ? -0.031 7.817 1.686 1.00 81.69 98 ALA A N 1
ATOM 747 C CA . ALA A 1 98 ? 0.036 7.636 3.128 1.00 81.69 98 ALA A CA 1
ATOM 748 C C . ALA A 1 98 ? 1.218 6.741 3.527 1.00 81.69 98 ALA A C 1
ATOM 750 O O . ALA A 1 98 ? 1.968 7.117 4.424 1.00 81.69 98 ALA A O 1
ATOM 751 N N . VAL A 1 99 ? 1.442 5.616 2.834 1.00 78.31 99 VAL A N 1
ATOM 752 C CA . VAL A 1 99 ? 2.603 4.734 3.070 1.00 78.31 99 VAL A CA 1
ATOM 753 C C . VAL A 1 99 ? 3.913 5.499 2.855 1.00 78.31 99 VAL A C 1
ATOM 755 O O . VAL A 1 99 ? 4.837 5.376 3.658 1.00 78.31 99 VAL A O 1
ATOM 758 N N . PHE A 1 100 ? 3.980 6.339 1.821 1.00 70.06 100 PHE A N 1
ATOM 759 C CA . PHE A 1 100 ? 5.155 7.149 1.493 1.00 70.06 100 PHE A CA 1
ATOM 760 C C . PHE A 1 100 ? 5.499 8.225 2.518 1.00 70.06 100 PHE A C 1
ATOM 762 O O . PHE A 1 100 ? 6.664 8.599 2.633 1.00 70.06 100 PHE A O 1
ATOM 769 N N . GLN A 1 101 ? 4.518 8.697 3.280 1.00 72.75 101 GLN A N 1
ATOM 770 C CA . GLN A 1 101 ? 4.720 9.702 4.324 1.00 72.75 101 GLN A CA 1
ATOM 771 C C . GLN A 1 101 ? 5.060 9.093 5.692 1.00 72.75 101 GLN A C 1
ATOM 773 O O . GLN A 1 101 ? 5.327 9.832 6.641 1.00 72.75 101 GLN A O 1
ATOM 778 N N . VAL A 1 102 ? 5.090 7.761 5.823 1.00 72.44 102 VAL A N 1
ATOM 779 C CA . VAL A 1 102 ? 5.522 7.102 7.061 1.00 72.44 102 VAL A CA 1
ATOM 780 C C . VAL A 1 102 ? 7.046 7.182 7.190 1.00 72.44 102 VAL A C 1
ATOM 782 O O . VAL A 1 102 ? 7.787 6.287 6.786 1.00 72.44 102 VAL A O 1
ATOM 785 N N . GLU A 1 103 ? 7.530 8.254 7.815 1.00 57.00 103 GLU A N 1
ATOM 786 C CA . GLU A 1 103 ? 8.961 8.455 8.093 1.00 57.00 103 GLU A CA 1
ATOM 787 C C . GLU A 1 103 ? 9.526 7.423 9.090 1.00 57.00 103 GLU A C 1
ATOM 789 O O . GLU A 1 103 ? 10.705 7.071 9.036 1.00 57.00 103 GLU A O 1
ATOM 794 N N . ALA A 1 104 ? 8.679 6.898 9.984 1.00 53.09 104 ALA A N 1
ATOM 795 C CA . ALA A 1 104 ? 9.091 6.083 11.127 1.00 53.09 104 ALA A CA 1
ATOM 796 C C . ALA A 1 104 ? 9.620 4.678 10.765 1.00 53.09 104 ALA A C 1
ATOM 798 O O . ALA A 1 104 ? 10.236 4.027 11.608 1.00 53.09 104 ALA A O 1
ATOM 799 N N . ILE A 1 105 ? 9.366 4.177 9.547 1.00 52.91 105 ILE A N 1
ATOM 800 C CA . ILE A 1 105 ? 9.660 2.787 9.149 1.00 52.91 105 ILE A CA 1
ATOM 801 C C . ILE A 1 105 ? 10.063 2.740 7.665 1.00 52.91 105 ILE A C 1
ATOM 803 O O . ILE A 1 105 ? 9.473 2.037 6.846 1.00 52.91 105 ILE A O 1
ATOM 807 N N . THR A 1 106 ? 11.080 3.516 7.294 1.00 56.53 106 THR A N 1
ATOM 808 C CA . THR A 1 106 ? 11.472 3.723 5.889 1.00 56.53 106 THR A CA 1
ATOM 809 C C . THR A 1 106 ? 11.778 2.430 5.126 1.00 56.53 106 THR A C 1
ATOM 811 O O . THR A 1 106 ? 11.380 2.318 3.971 1.00 56.53 106 THR A O 1
ATOM 814 N N . VAL A 1 107 ? 12.430 1.426 5.728 1.00 57.12 107 VAL A N 1
ATOM 815 C CA . VAL A 1 107 ? 12.809 0.189 5.004 1.00 57.12 107 VAL A CA 1
ATOM 816 C C . VAL A 1 107 ? 11.600 -0.703 4.705 1.00 57.12 107 VAL A C 1
ATOM 818 O O . VAL A 1 107 ? 11.409 -1.099 3.560 1.00 57.12 107 VAL A O 1
ATOM 821 N N . PHE A 1 108 ? 10.754 -0.993 5.696 1.00 65.62 108 PHE A N 1
ATOM 822 C CA . PHE A 1 108 ? 9.597 -1.871 5.485 1.00 65.62 108 PHE A CA 1
ATOM 823 C C . PHE A 1 108 ? 8.483 -1.176 4.691 1.00 65.62 108 PHE A C 1
ATOM 825 O O . PHE A 1 108 ? 7.885 -1.790 3.814 1.00 65.62 108 PHE A O 1
ATOM 832 N N . ALA A 1 109 ? 8.266 0.128 4.898 1.00 62.09 109 ALA A N 1
ATOM 833 C CA . ALA A 1 109 ? 7.363 0.904 4.045 1.00 62.09 109 ALA A CA 1
ATOM 834 C C . ALA A 1 109 ? 7.835 0.919 2.577 1.00 62.09 109 ALA A C 1
ATOM 836 O O . ALA A 1 109 ? 7.004 0.914 1.667 1.00 62.09 109 ALA A O 1
ATOM 837 N N . SER A 1 110 ? 9.153 0.862 2.332 1.00 59.56 110 SER A N 1
ATOM 838 C CA . SER A 1 110 ? 9.700 0.726 0.975 1.00 59.56 110 SER A CA 1
ATOM 839 C C . SER A 1 110 ? 9.326 -0.602 0.319 1.00 59.56 110 SER A C 1
ATOM 841 O O . SER A 1 110 ? 8.923 -0.607 -0.841 1.00 59.56 110 SER A O 1
ATOM 843 N N . GLU A 1 111 ? 9.410 -1.714 1.055 1.00 63.84 111 GLU A N 1
ATOM 844 C CA . GLU A 1 111 ? 8.981 -3.035 0.572 1.00 63.84 111 GLU A CA 1
ATOM 845 C C . GLU A 1 111 ? 7.484 -3.059 0.252 1.00 63.84 111 GLU A C 1
ATOM 847 O O . GLU A 1 111 ? 7.089 -3.448 -0.845 1.00 63.84 111 GLU A O 1
ATOM 852 N N . VAL A 1 112 ? 6.656 -2.582 1.185 1.00 68.12 112 VAL A N 1
ATOM 853 C CA . VAL A 1 112 ? 5.194 -2.526 1.031 1.00 68.12 112 VAL A CA 1
ATOM 854 C C . VAL A 1 112 ? 4.811 -1.743 -0.220 1.00 68.12 112 VAL A C 1
ATOM 856 O O . VAL A 1 112 ? 3.998 -2.184 -1.029 1.00 68.12 112 VAL A O 1
ATOM 859 N N . SER A 1 113 ? 5.432 -0.584 -0.408 1.00 65.56 113 SER A N 1
ATOM 860 C CA . SER A 1 113 ? 5.141 0.251 -1.565 1.00 65.56 113 SER A CA 1
ATOM 861 C C . SER A 1 113 ? 5.636 -0.345 -2.877 1.00 65.56 113 SER A C 1
ATOM 863 O O . SER A 1 113 ? 5.027 -0.101 -3.913 1.00 65.56 113 SER A O 1
ATOM 865 N N . ALA A 1 114 ? 6.742 -1.094 -2.856 1.00 63.47 114 ALA A N 1
ATOM 866 C CA . ALA A 1 114 ? 7.225 -1.792 -4.039 1.00 63.47 114 ALA A CA 1
ATOM 867 C C . ALA A 1 114 ? 6.205 -2.827 -4.517 1.00 63.47 114 ALA A C 1
ATOM 869 O O . ALA A 1 114 ? 5.919 -2.885 -5.709 1.00 63.47 114 ALA A O 1
ATOM 870 N N . ASN A 1 115 ? 5.594 -3.560 -3.585 1.00 68.19 115 ASN A N 1
ATOM 871 C CA . ASN A 1 115 ? 4.529 -4.507 -3.906 1.00 68.19 115 ASN A CA 1
ATOM 872 C C . ASN A 1 115 ? 3.268 -3.791 -4.417 1.00 68.19 115 ASN A C 1
ATOM 874 O O . ASN A 1 115 ? 2.672 -4.233 -5.393 1.00 68.19 115 ASN A O 1
ATOM 878 N N . LEU A 1 116 ? 2.917 -2.634 -3.842 1.00 67.31 116 LEU A N 1
ATOM 879 C CA . LEU A 1 116 ? 1.799 -1.818 -4.329 1.00 67.31 116 LEU A CA 1
ATOM 880 C C . LEU A 1 116 ? 2.035 -1.229 -5.723 1.00 67.31 116 LEU A C 1
ATOM 882 O O . LEU A 1 116 ? 1.081 -1.096 -6.480 1.00 67.31 116 LEU A O 1
ATOM 886 N N . TRP A 1 117 ? 3.277 -0.871 -6.074 1.00 64.69 117 TRP A N 1
ATOM 887 C CA . TRP A 1 117 ? 3.612 -0.157 -7.316 1.00 64.69 117 TRP A CA 1
ATOM 888 C C . TRP A 1 117 ? 3.142 -0.881 -8.586 1.00 64.69 117 TRP A C 1
ATOM 890 O O . TRP A 1 117 ? 2.805 -0.243 -9.585 1.00 64.69 117 TRP A O 1
ATOM 900 N N . PHE A 1 118 ? 3.079 -2.210 -8.556 1.00 59.84 118 PHE A N 1
ATOM 901 C CA . PHE A 1 118 ? 2.615 -3.007 -9.693 1.00 59.84 118 PHE A CA 1
ATOM 902 C C . PHE A 1 118 ? 1.105 -2.979 -9.893 1.00 59.84 118 PHE A C 1
ATOM 904 O O . PHE A 1 118 ? 0.638 -3.169 -11.014 1.00 59.84 118 PHE A O 1
ATOM 911 N N . GLU A 1 119 ? 0.357 -2.677 -8.838 1.00 63.31 119 GLU A N 1
ATOM 912 C CA . GLU A 1 119 ? -1.101 -2.556 -8.869 1.00 63.31 119 GLU A CA 1
ATOM 913 C C . GLU A 1 119 ? -1.552 -1.146 -9.260 1.00 63.31 119 GLU A C 1
ATOM 915 O O . GLU A 1 119 ? -2.737 -0.903 -9.463 1.00 63.31 119 GLU A O 1
ATOM 920 N N . VAL A 1 120 ? -0.605 -0.212 -9.407 1.00 62.44 120 VAL A N 1
ATOM 921 C CA . VAL A 1 120 ? -0.859 1.198 -9.708 1.00 62.44 120 VAL A CA 1
ATOM 922 C C . VAL A 1 120 ? -1.295 1.372 -11.167 1.00 62.44 120 VAL A C 1
ATOM 924 O O . VAL A 1 120 ? -0.505 1.086 -12.084 1.00 62.44 120 VAL A O 1
ATOM 927 N N . PRO A 1 121 ? -2.510 1.903 -11.416 1.00 60.34 121 PRO A N 1
ATOM 928 C CA . PRO A 1 121 ? -2.917 2.359 -12.739 1.00 60.34 121 PRO A CA 1
ATOM 929 C C . PRO A 1 121 ? -1.973 3.452 -13.255 1.00 60.34 121 PRO A C 1
ATOM 931 O O . PRO A 1 121 ? -1.447 4.254 -12.480 1.00 60.34 121 PRO A O 1
ATOM 934 N N . ASP A 1 122 ? -1.770 3.539 -14.568 1.00 62.53 122 ASP A N 1
ATOM 935 C CA . ASP A 1 122 ? -0.838 4.516 -15.160 1.00 62.53 122 ASP A CA 1
ATOM 936 C C . ASP A 1 122 ? -1.161 5.969 -14.759 1.00 62.53 122 ASP A C 1
ATOM 938 O O . ASP A 1 122 ? -0.256 6.767 -14.520 1.00 62.53 122 ASP A O 1
ATOM 942 N N . GLU A 1 123 ? -2.444 6.276 -14.568 1.00 58.84 123 GLU A N 1
ATOM 943 C CA . GLU A 1 123 ? -2.968 7.570 -14.107 1.00 58.84 123 GLU A CA 1
ATOM 944 C C . GLU A 1 123 ? -2.485 7.955 -12.697 1.00 58.84 123 GLU A C 1
ATOM 946 O O . GLU A 1 123 ? -2.267 9.127 -12.385 1.00 58.84 123 GLU A O 1
ATOM 951 N N . VAL A 1 124 ? -2.291 6.963 -11.827 1.00 58.47 124 VAL A N 1
ATOM 952 C CA . VAL A 1 124 ? -1.762 7.165 -10.473 1.00 58.47 124 VAL A CA 1
ATOM 953 C C . VAL A 1 124 ? -0.233 7.249 -10.521 1.00 58.47 124 VAL A C 1
ATOM 955 O O . VAL A 1 124 ? 0.360 8.029 -9.781 1.00 58.47 124 VAL A O 1
ATOM 958 N N . THR A 1 125 ? 0.411 6.550 -11.462 1.00 58.03 125 THR A N 1
ATOM 959 C CA . THR A 1 125 ? 1.872 6.579 -11.662 1.00 58.03 125 THR A CA 1
ATOM 960 C C . THR A 1 125 ? 2.400 7.998 -11.912 1.00 58.03 125 THR A C 1
ATOM 962 O O . THR A 1 125 ? 3.454 8.356 -11.387 1.00 58.03 125 THR A O 1
ATOM 965 N N . GLU A 1 126 ? 1.671 8.833 -12.660 1.00 59.25 126 GLU A N 1
ATOM 966 C CA . GLU A 1 126 ? 2.045 10.239 -12.894 1.00 59.25 126 GLU A CA 1
ATOM 967 C C . GLU A 1 126 ? 1.985 11.082 -11.613 1.00 59.25 126 GLU A C 1
ATOM 969 O O . GLU A 1 126 ? 2.896 11.862 -11.337 1.00 59.25 126 GLU A O 1
ATOM 974 N N . ARG A 1 127 ? 0.965 10.873 -10.770 1.00 55.88 127 ARG A N 1
ATOM 975 C CA . ARG A 1 127 ? 0.856 11.541 -9.459 1.00 55.88 127 ARG A CA 1
ATOM 976 C C . ARG A 1 127 ? 1.957 11.110 -8.498 1.00 55.88 127 ARG A C 1
ATOM 978 O O . ARG A 1 127 ? 2.395 11.900 -7.666 1.00 55.88 127 ARG A O 1
ATOM 985 N N . LEU A 1 128 ? 2.419 9.869 -8.619 1.00 53.72 128 LEU A N 1
ATOM 986 C CA . LEU A 1 128 ? 3.481 9.339 -7.777 1.00 53.72 128 LEU A CA 1
ATOM 987 C C . LEU A 1 128 ? 4.883 9.735 -8.246 1.00 53.72 128 LEU A C 1
ATOM 989 O O . LEU A 1 128 ? 5.813 9.574 -7.468 1.00 53.72 128 LEU A O 1
ATOM 993 N N . GLN A 1 129 ? 5.077 10.293 -9.449 1.00 56.97 129 GLN A N 1
ATOM 994 C CA . GLN A 1 129 ? 6.402 10.763 -9.885 1.00 56.97 129 GLN A CA 1
ATOM 995 C C . GLN A 1 129 ? 6.954 11.872 -8.985 1.00 56.97 129 GLN A C 1
ATOM 997 O O . GLN A 1 129 ? 8.131 11.835 -8.626 1.00 56.97 129 GLN A O 1
ATOM 1002 N N . SER A 1 130 ? 6.113 12.826 -8.570 1.00 56.88 130 SER A N 1
ATOM 1003 C CA . SER A 1 130 ? 6.535 13.882 -7.644 1.00 56.88 130 SER A CA 1
ATOM 1004 C C . SER A 1 130 ? 6.860 13.322 -6.261 1.00 56.88 130 SER A C 1
ATOM 1006 O O . SER A 1 130 ? 7.798 13.780 -5.615 1.00 56.88 130 SER A O 1
ATOM 1008 N N . VAL A 1 131 ? 6.133 12.292 -5.822 1.00 54.66 131 VAL A N 1
ATOM 1009 C CA . VAL A 1 131 ? 6.376 11.648 -4.526 1.00 54.66 131 VAL A CA 1
ATOM 1010 C C . VAL A 1 131 ? 7.635 10.791 -4.581 1.00 54.66 131 VAL A C 1
ATOM 1012 O O . VAL A 1 131 ? 8.476 10.942 -3.707 1.00 54.66 131 VAL A O 1
ATOM 1015 N N . ALA A 1 132 ? 7.835 10.012 -5.652 1.00 54.81 132 ALA A N 1
ATOM 1016 C CA . ALA A 1 132 ? 9.055 9.264 -5.971 1.00 54.81 132 ALA A CA 1
ATOM 1017 C C . ALA A 1 132 ? 10.293 10.178 -5.973 1.00 54.81 132 ALA A C 1
ATOM 1019 O O . ALA A 1 132 ? 11.324 9.826 -5.401 1.00 54.81 132 ALA A O 1
ATOM 1020 N N . SER A 1 133 ? 10.162 11.389 -6.530 1.00 54.12 133 SER A N 1
ATOM 1021 C CA . SER A 1 133 ? 11.189 12.438 -6.474 1.00 54.12 133 SER A CA 1
ATOM 1022 C C . SER A 1 133 ? 11.349 13.108 -5.103 1.00 54.12 133 SER A C 1
ATOM 1024 O O . SER A 1 133 ? 12.153 14.016 -4.950 1.00 54.12 133 SER A O 1
ATOM 1026 N N . GLN A 1 134 ? 10.654 12.667 -4.064 1.00 54.53 134 GLN A N 1
ATOM 1027 C CA . GLN A 1 134 ? 10.908 13.070 -2.675 1.00 54.53 134 GLN A CA 1
ATOM 1028 C C . GLN A 1 134 ? 11.381 11.890 -1.817 1.00 54.53 134 GLN A C 1
ATOM 1030 O O . GLN A 1 134 ? 11.743 12.068 -0.656 1.00 54.53 134 GLN A O 1
ATOM 1035 N N . MET A 1 135 ? 11.422 10.680 -2.382 1.00 56.31 135 MET A N 1
ATOM 1036 C CA . MET A 1 135 ? 11.767 9.473 -1.637 1.00 56.31 135 MET A CA 1
ATOM 1037 C C . MET A 1 135 ? 13.274 9.334 -1.460 1.00 56.31 135 MET A C 1
ATOM 1039 O O . MET A 1 135 ? 14.070 9.680 -2.338 1.00 56.31 135 MET A O 1
ATOM 1043 N N . SER A 1 136 ? 13.670 8.769 -0.318 1.00 55.00 136 SER A N 1
ATOM 1044 C CA . SER A 1 136 ? 15.069 8.434 -0.051 1.00 55.00 136 SER A CA 1
ATOM 104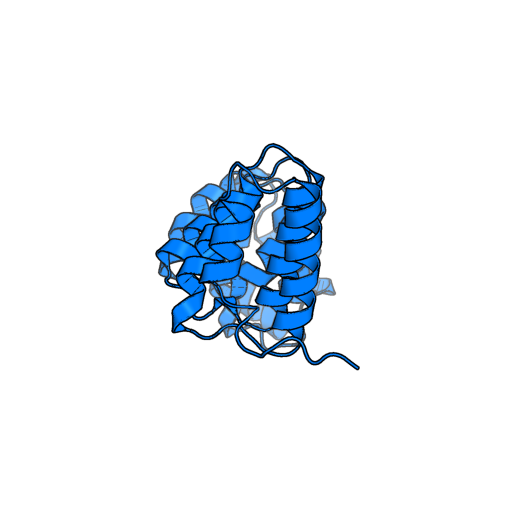5 C C . SER A 1 136 ? 15.615 7.451 -1.098 1.00 55.00 136 SER A C 1
ATOM 1047 O O . SER A 1 136 ? 14.896 6.574 -1.580 1.00 55.00 136 SER A O 1
ATOM 1049 N N . GLY A 1 137 ? 16.910 7.533 -1.421 1.00 55.19 137 GLY A N 1
ATOM 1050 C CA . GLY A 1 137 ? 17.542 6.648 -2.413 1.00 55.19 137 GLY A CA 1
ATOM 1051 C C . GLY A 1 137 ? 17.418 5.144 -2.108 1.00 55.19 137 GLY A C 1
ATOM 1052 O O . GLY A 1 137 ? 17.495 4.327 -3.025 1.00 55.19 137 GLY A O 1
ATOM 1053 N N . ASN A 1 138 ? 17.165 4.771 -0.849 1.00 54.34 138 ASN A N 1
ATOM 1054 C CA . ASN A 1 138 ? 16.952 3.384 -0.421 1.00 54.34 138 ASN A CA 1
ATOM 1055 C C . ASN A 1 138 ? 15.617 2.810 -0.917 1.00 54.34 138 ASN A C 1
ATOM 1057 O O . ASN A 1 138 ? 15.549 1.629 -1.249 1.00 54.34 138 ASN A O 1
ATOM 1061 N N . PHE A 1 139 ? 14.584 3.649 -1.017 1.00 54.72 139 PHE A N 1
ATOM 1062 C CA . PHE A 1 139 ? 13.260 3.265 -1.499 1.00 54.72 139 PHE A CA 1
ATOM 1063 C C . PHE A 1 139 ? 13.310 2.793 -2.952 1.00 54.72 139 PHE A C 1
ATOM 1065 O O . PHE A 1 139 ? 12.884 1.696 -3.303 1.00 54.72 139 PHE A O 1
ATOM 1072 N N . VAL A 1 140 ? 13.916 3.628 -3.791 1.00 55.41 140 VAL A N 1
ATOM 1073 C CA . VAL A 1 140 ? 14.104 3.368 -5.215 1.00 55.41 140 VAL A CA 1
ATOM 1074 C C . VAL A 1 140 ? 14.948 2.113 -5.399 1.00 55.41 140 VAL A C 1
ATOM 1076 O O . VAL A 1 140 ? 14.638 1.278 -6.245 1.00 55.41 140 VAL A O 1
ATOM 1079 N N . HIS A 1 141 ? 16.007 1.968 -4.597 1.00 55.41 141 HIS A N 1
ATOM 1080 C CA . HIS A 1 141 ? 16.871 0.796 -4.641 1.00 55.41 141 HIS A CA 1
ATOM 1081 C C . HIS A 1 141 ? 16.089 -0.487 -4.373 1.00 55.41 141 HIS A C 1
ATOM 1083 O O . HIS A 1 141 ? 16.216 -1.447 -5.126 1.00 55.41 141 HIS A O 1
ATOM 1089 N N . TYR A 1 142 ? 15.241 -0.481 -3.348 1.00 56.50 142 TYR A N 1
ATOM 1090 C CA . TYR A 1 142 ? 14.436 -1.637 -2.985 1.00 56.50 142 TYR A CA 1
ATOM 1091 C C . TYR A 1 142 ? 13.373 -1.958 -4.041 1.00 56.50 142 TYR A C 1
ATOM 1093 O O . TYR A 1 142 ? 13.208 -3.118 -4.407 1.00 56.50 142 TYR A O 1
ATOM 1101 N N . LEU A 1 143 ? 12.705 -0.937 -4.586 1.00 58.16 143 LEU A N 1
ATOM 1102 C CA . LEU A 1 143 ? 11.678 -1.114 -5.610 1.00 58.16 143 LEU A CA 1
ATOM 1103 C C . LEU A 1 143 ? 12.274 -1.667 -6.905 1.00 58.16 143 LEU A C 1
ATOM 1105 O O . LEU A 1 143 ? 11.755 -2.630 -7.452 1.00 58.16 143 LEU A O 1
ATOM 1109 N N . ILE A 1 144 ? 13.423 -1.141 -7.340 1.00 59.41 144 ILE A N 1
ATOM 1110 C CA . ILE A 1 144 ? 14.160 -1.694 -8.479 1.00 59.41 144 ILE A CA 1
ATOM 1111 C C . ILE A 1 144 ? 14.585 -3.142 -8.199 1.00 59.41 144 ILE A C 1
ATOM 1113 O O . ILE A 1 144 ? 14.379 -3.999 -9.048 1.00 59.41 144 ILE A O 1
ATOM 1117 N N . VAL A 1 145 ? 15.142 -3.454 -7.024 1.00 59.88 145 VAL A N 1
ATOM 1118 C CA . VAL A 1 145 ? 15.564 -4.830 -6.697 1.00 59.88 145 VAL A CA 1
ATOM 1119 C C . VAL A 1 145 ? 14.383 -5.800 -6.676 1.00 59.88 145 VAL A C 1
ATOM 1121 O O . VAL A 1 145 ? 14.508 -6.881 -7.241 1.00 59.88 145 VAL A O 1
ATOM 1124 N N . GLN A 1 146 ? 13.245 -5.425 -6.085 1.00 57.66 146 GLN A N 1
ATOM 1125 C CA . GLN A 1 146 ? 12.015 -6.229 -6.079 1.00 57.66 146 GLN A CA 1
ATOM 1126 C C . GLN A 1 146 ? 11.514 -6.498 -7.499 1.00 57.66 146 GLN A C 1
ATOM 1128 O O . GLN A 1 146 ? 11.277 -7.650 -7.851 1.00 57.66 146 GLN A O 1
ATOM 1133 N N . VAL A 1 147 ? 11.437 -5.458 -8.340 1.00 55.59 147 VAL A N 1
ATOM 1134 C CA . VAL A 1 147 ? 11.002 -5.618 -9.732 1.00 55.59 147 VAL A CA 1
ATOM 1135 C C . VAL A 1 147 ? 11.927 -6.550 -10.495 1.00 55.59 147 VAL A C 1
ATOM 1137 O O . VAL A 1 147 ? 11.459 -7.410 -11.224 1.00 55.59 147 VAL A O 1
ATOM 1140 N N . LEU A 1 148 ? 13.235 -6.394 -10.323 1.00 57.28 148 LEU A N 1
ATOM 1141 C CA . LEU A 1 148 ? 14.211 -7.188 -11.056 1.00 57.28 148 LEU A CA 1
ATOM 1142 C C . LEU A 1 148 ? 14.318 -8.628 -10.538 1.00 57.28 148 LEU A C 1
ATOM 1144 O O . LEU A 1 148 ? 14.625 -9.521 -11.318 1.00 57.28 148 LEU A O 1
ATOM 1148 N N . SER A 1 149 ? 14.025 -8.852 -9.253 1.00 54.78 149 SER A N 1
ATOM 1149 C CA . SER A 1 149 ? 14.015 -10.184 -8.633 1.00 54.78 149 SER A CA 1
ATOM 1150 C C . SER A 1 149 ? 12.719 -10.961 -8.892 1.00 54.78 149 SER A C 1
ATOM 1152 O O . SER A 1 149 ? 12.677 -12.160 -8.623 1.00 54.78 149 SER A O 1
ATOM 1154 N N . ALA A 1 150 ? 11.663 -10.308 -9.390 1.00 53.31 150 ALA A N 1
ATOM 1155 C CA . ALA A 1 150 ? 10.468 -10.993 -9.860 1.00 53.31 150 ALA A CA 1
ATOM 1156 C C . ALA A 1 150 ? 10.788 -11.688 -11.194 1.00 53.31 150 ALA A C 1
ATOM 1158 O O . ALA A 1 150 ? 11.016 -11.032 -12.206 1.00 53.31 150 ALA A O 1
ATOM 1159 N N . ASP A 1 151 ? 10.780 -13.023 -11.190 1.00 49.78 151 ASP A N 1
ATOM 1160 C CA . ASP A 1 151 ? 11.112 -13.928 -12.312 1.00 49.78 151 ASP A CA 1
ATOM 1161 C C . ASP A 1 151 ? 10.105 -13.865 -13.493 1.00 49.78 151 ASP A C 1
ATOM 1163 O O . ASP A 1 151 ? 10.024 -14.762 -14.333 1.00 49.78 151 ASP A O 1
ATOM 1167 N N . ALA A 1 152 ? 9.276 -12.818 -13.539 1.00 55.12 152 ALA A N 1
ATOM 1168 C CA . ALA A 1 152 ? 8.273 -12.586 -14.566 1.00 55.12 152 ALA A CA 1
ATOM 1169 C C . ALA A 1 152 ? 8.881 -11.853 -15.769 1.00 55.12 152 ALA A C 1
ATOM 1171 O O . ALA A 1 152 ? 9.894 -11.167 -15.660 1.00 55.12 152 ALA A O 1
ATOM 1172 N N . ASP A 1 153 ? 8.249 -11.965 -16.937 1.00 58.22 153 ASP A N 1
ATOM 1173 C CA . ASP A 1 153 ? 8.623 -11.170 -18.105 1.00 58.22 153 ASP A CA 1
ATOM 1174 C C . ASP A 1 153 ? 8.442 -9.674 -17.787 1.00 58.22 153 ASP A C 1
ATOM 1176 O O . ASP A 1 153 ? 7.329 -9.155 -17.765 1.00 58.22 153 ASP A O 1
ATOM 1180 N N . LEU A 1 154 ? 9.542 -8.985 -17.469 1.00 60.72 154 LEU A N 1
ATOM 1181 C CA . LEU A 1 154 ? 9.554 -7.574 -17.068 1.00 60.72 154 LEU A CA 1
ATOM 1182 C C . LEU A 1 154 ? 9.461 -6.614 -18.262 1.00 60.72 154 LEU A C 1
ATOM 1184 O O . LEU A 1 154 ? 9.439 -5.397 -18.067 1.00 60.72 154 LEU A O 1
ATOM 1188 N N . VAL A 1 155 ? 9.405 -7.124 -19.497 1.00 60.34 155 VAL A N 1
ATOM 1189 C CA . VAL A 1 155 ? 9.288 -6.305 -20.714 1.00 60.34 155 VAL A CA 1
ATOM 1190 C C . VAL A 1 155 ? 8.065 -5.369 -20.684 1.00 60.34 155 VAL A C 1
ATOM 1192 O O . VAL A 1 155 ? 8.242 -4.183 -20.976 1.00 60.34 155 VAL A O 1
ATOM 1195 N N . PRO A 1 156 ? 6.856 -5.794 -20.254 1.00 62.66 156 PRO A N 1
ATOM 1196 C CA . PRO A 1 156 ? 5.694 -4.908 -20.133 1.00 62.66 156 PRO A CA 1
ATOM 1197 C C . PRO A 1 156 ? 5.849 -3.855 -19.026 1.00 62.66 156 PRO A C 1
ATOM 1199 O O . PRO A 1 156 ? 5.214 -2.804 -19.065 1.00 62.66 156 PRO A O 1
ATOM 1202 N N . LEU A 1 157 ? 6.703 -4.125 -18.035 1.00 61.28 157 LEU A N 1
ATOM 1203 C CA . LEU A 1 157 ? 6.928 -3.269 -16.869 1.00 61.28 157 LEU A CA 1
ATOM 1204 C C . LEU A 1 157 ? 8.074 -2.272 -17.082 1.00 61.28 157 LEU A C 1
ATOM 1206 O O . LEU A 1 157 ? 8.180 -1.292 -16.341 1.00 61.28 157 LEU A O 1
ATOM 1210 N N . ALA A 1 158 ? 8.888 -2.459 -18.124 1.00 66.50 158 ALA A N 1
ATOM 1211 C CA . ALA A 1 158 ? 10.019 -1.598 -18.460 1.00 66.50 158 ALA A CA 1
ATOM 1212 C C . ALA A 1 158 ? 9.672 -0.091 -18.514 1.00 66.50 158 ALA A C 1
ATOM 1214 O O . ALA A 1 158 ? 10.436 0.696 -17.951 1.00 66.50 158 ALA A O 1
ATOM 1215 N N . PRO A 1 159 ? 8.526 0.358 -19.076 1.00 66.12 159 PRO A N 1
ATOM 1216 C CA . PRO A 1 159 ? 8.146 1.775 -19.042 1.00 66.12 159 PRO A CA 1
ATOM 1217 C C . PRO A 1 159 ? 7.919 2.314 -17.620 1.00 66.12 159 PRO A C 1
ATOM 1219 O O . PRO A 1 159 ? 8.329 3.435 -17.306 1.00 66.12 159 PRO A O 1
ATOM 1222 N N . LYS A 1 160 ? 7.298 1.516 -16.738 1.00 64.81 160 LYS A N 1
ATOM 1223 C CA . LYS A 1 160 ? 7.048 1.887 -15.334 1.00 64.81 160 LYS A CA 1
ATOM 1224 C C . LYS A 1 160 ? 8.355 1.942 -14.540 1.00 64.81 160 LYS A C 1
ATOM 1226 O O . LYS A 1 160 ? 8.592 2.910 -13.819 1.00 64.81 160 LYS A O 1
ATOM 1231 N N . ILE A 1 161 ? 9.235 0.958 -14.737 1.00 68.25 161 ILE A N 1
ATOM 1232 C CA . ILE A 1 161 ? 10.578 0.912 -14.135 1.00 68.25 161 ILE A CA 1
ATOM 1233 C C . ILE A 1 161 ? 11.406 2.121 -14.582 1.00 68.25 161 ILE A C 1
ATOM 1235 O O . ILE A 1 161 ? 12.024 2.785 -13.750 1.00 68.25 161 ILE A O 1
ATOM 1239 N N . LYS A 1 162 ? 11.371 2.463 -15.877 1.00 69.50 162 LYS A N 1
ATOM 1240 C CA . LYS A 1 162 ? 12.079 3.623 -16.426 1.00 69.50 162 LYS A CA 1
ATOM 1241 C C . LYS A 1 162 ? 11.639 4.926 -15.763 1.00 69.50 162 LYS A C 1
ATOM 1243 O O . LYS A 1 162 ? 12.488 5.707 -15.338 1.00 69.50 162 LYS A O 1
ATOM 1248 N N . ARG A 1 163 ? 10.326 5.158 -15.646 1.00 67.19 163 ARG A N 1
ATOM 1249 C CA . ARG A 1 163 ? 9.774 6.357 -14.987 1.00 67.19 163 ARG A CA 1
ATOM 1250 C C . ARG A 1 163 ? 10.236 6.466 -13.533 1.00 67.19 163 ARG A C 1
ATOM 1252 O O . ARG A 1 163 ? 10.595 7.556 -13.095 1.00 67.19 163 ARG A O 1
ATOM 1259 N N . LEU A 1 164 ? 10.278 5.346 -12.815 1.00 64.81 164 LEU A N 1
ATOM 1260 C CA . LEU A 1 164 ? 10.719 5.305 -11.425 1.00 64.81 164 LEU A CA 1
ATOM 1261 C C . LEU A 1 164 ? 12.228 5.556 -11.275 1.00 64.81 164 LEU A C 1
ATOM 1263 O O . LEU A 1 164 ? 12.642 6.380 -10.461 1.00 64.81 164 LEU A O 1
ATOM 1267 N N . MET A 1 165 ? 13.053 4.901 -12.095 1.00 67.31 165 MET A N 1
ATOM 1268 C CA . MET A 1 165 ? 14.500 5.133 -12.120 1.00 67.31 165 MET A CA 1
ATOM 1269 C C . MET A 1 165 ? 14.839 6.581 -12.503 1.00 67.31 165 MET A C 1
ATOM 1271 O O . MET A 1 165 ? 15.762 7.161 -11.937 1.00 67.31 165 MET A O 1
ATOM 1275 N N . ALA A 1 166 ? 14.090 7.187 -13.430 1.00 66.06 166 ALA A N 1
ATOM 1276 C CA . ALA A 1 166 ? 14.267 8.586 -13.817 1.00 66.06 166 ALA A CA 1
ATOM 1277 C C . ALA A 1 166 ? 13.929 9.554 -12.667 1.00 66.06 166 ALA A C 1
ATOM 1279 O O . ALA A 1 166 ? 14.727 10.441 -12.367 1.00 66.06 166 ALA A O 1
ATOM 1280 N N . ALA A 1 167 ? 12.800 9.347 -11.978 1.00 61.69 167 ALA A N 1
ATOM 1281 C CA . ALA A 1 167 ? 12.419 10.150 -10.811 1.00 61.69 167 ALA A CA 1
ATOM 1282 C C . ALA A 1 167 ? 13.457 10.050 -9.678 1.00 61.69 167 ALA A C 1
ATOM 1284 O O . ALA A 1 167 ? 13.787 11.037 -9.027 1.00 61.69 167 ALA A O 1
ATOM 1285 N N . ALA A 1 168 ? 14.038 8.869 -9.485 1.00 58.62 168 ALA A N 1
ATOM 1286 C CA . ALA A 1 168 ? 15.080 8.642 -8.495 1.00 58.62 168 ALA A CA 1
ATOM 1287 C C . ALA A 1 168 ? 16.456 9.208 -8.860 1.00 58.62 168 ALA A C 1
ATOM 1289 O O . ALA A 1 168 ? 17.221 9.640 -7.991 1.00 58.62 168 ALA A O 1
ATOM 1290 N N . SER A 1 169 ? 16.789 9.172 -10.150 1.00 61.34 169 SER A N 1
ATOM 1291 C CA . SER A 1 169 ? 18.025 9.730 -10.695 1.00 61.34 169 SER A CA 1
ATOM 1292 C C . SER A 1 169 ? 18.105 11.233 -10.427 1.00 61.34 169 SER A C 1
ATOM 1294 O O . SER A 1 169 ? 19.158 11.725 -10.018 1.00 61.34 169 SER A O 1
ATOM 1296 N N . ALA A 1 170 ? 16.967 11.931 -10.534 1.00 60.22 170 ALA A N 1
ATOM 1297 C CA . ALA A 1 170 ? 16.852 13.358 -10.237 1.00 60.22 170 ALA A CA 1
ATOM 1298 C C . ALA A 1 170 ? 17.270 13.719 -8.795 1.00 60.22 170 ALA A C 1
ATOM 1300 O O . ALA A 1 170 ? 17.790 14.808 -8.568 1.00 60.22 170 ALA A O 1
ATOM 1301 N N . ASN A 1 171 ? 17.124 12.792 -7.842 1.00 55.03 171 ASN A N 1
ATOM 1302 C CA . ASN A 1 171 ? 17.433 13.020 -6.426 1.00 55.03 171 ASN A CA 1
ATOM 1303 C C . ASN A 1 171 ? 18.817 12.567 -5.981 1.00 55.03 171 ASN A C 1
ATOM 1305 O O . ASN A 1 171 ? 19.355 13.075 -5.001 1.00 55.03 171 ASN A O 1
ATOM 1309 N N . THR A 1 172 ? 19.359 11.543 -6.631 1.00 55.09 172 THR A N 1
ATOM 1310 C CA . THR A 1 172 ? 20.530 10.818 -6.120 1.00 55.09 172 THR A CA 1
ATOM 1311 C C . THR A 1 172 ? 21.821 11.170 -6.852 1.00 55.09 172 THR A C 1
ATOM 1313 O O . THR A 1 172 ? 22.870 10.646 -6.490 1.00 55.09 172 THR A O 1
ATOM 1316 N N . GLN A 1 173 ? 21.762 12.030 -7.882 1.00 59.16 173 GLN A N 1
ATOM 1317 C CA . GLN A 1 173 ? 22.865 12.309 -8.822 1.00 59.16 173 GLN A CA 1
ATOM 1318 C C . GLN A 1 173 ? 23.430 11.050 -9.515 1.00 59.16 173 GLN A C 1
ATOM 1320 O O . GLN A 1 173 ? 24.439 11.116 -10.214 1.00 59.16 173 GLN A O 1
ATOM 1325 N N . VAL A 1 174 ? 22.778 9.894 -9.359 1.00 59.00 174 VAL A N 1
ATOM 1326 C CA . VAL A 1 174 ? 23.113 8.651 -10.054 1.00 59.00 174 VAL A CA 1
ATOM 1327 C C . VAL A 1 174 ? 22.317 8.632 -11.347 1.00 59.00 174 VAL A C 1
ATOM 1329 O O . VAL A 1 174 ? 21.090 8.694 -11.311 1.00 59.00 174 VAL A O 1
ATOM 1332 N N . THR A 1 175 ? 22.988 8.549 -12.494 1.00 64.81 175 THR A N 1
ATOM 1333 C CA . THR A 1 175 ? 22.301 8.505 -13.792 1.00 64.81 175 THR A CA 1
ATOM 1334 C C . THR A 1 175 ? 21.457 7.236 -13.937 1.00 64.81 175 THR A C 1
ATOM 1336 O O . THR A 1 175 ? 21.766 6.189 -13.360 1.00 64.81 175 THR A O 1
ATOM 1339 N N . TYR A 1 176 ? 20.405 7.313 -14.754 1.00 63.59 176 TYR A N 1
ATOM 1340 C CA . TYR A 1 176 ? 19.583 6.163 -15.149 1.00 63.59 176 TYR A CA 1
ATOM 1341 C C . TYR A 1 176 ? 20.437 4.968 -15.617 1.00 63.59 176 TYR A C 1
ATOM 1343 O O . TYR A 1 176 ? 20.224 3.832 -15.196 1.00 63.59 176 TYR A O 1
ATOM 1351 N N . GLU A 1 177 ? 21.472 5.228 -16.419 1.00 65.31 177 GLU A N 1
ATOM 1352 C CA . GLU A 1 177 ? 22.372 4.193 -16.941 1.00 65.31 177 GLU A CA 1
ATOM 1353 C C . GLU A 1 177 ? 23.251 3.575 -15.846 1.00 65.31 177 GLU A C 1
ATOM 1355 O O . GLU A 1 177 ? 23.436 2.357 -15.817 1.00 65.31 177 GLU A O 1
ATOM 1360 N N . ALA A 1 178 ? 23.741 4.381 -14.898 1.00 65.12 178 ALA A N 1
ATOM 1361 C CA . ALA A 1 178 ? 24.494 3.882 -13.750 1.00 65.12 178 ALA A CA 1
ATOM 1362 C C . ALA A 1 178 ? 23.621 3.015 -12.828 1.00 65.12 178 ALA A C 1
ATOM 1364 O O . ALA A 1 178 ? 24.104 2.022 -12.280 1.00 65.12 178 ALA A O 1
ATOM 1365 N N . MET A 1 179 ? 22.327 3.334 -12.699 1.00 67.50 179 MET A N 1
ATOM 1366 C CA . MET A 1 179 ? 21.375 2.468 -12.005 1.00 67.50 179 MET A CA 1
ATOM 1367 C C . MET A 1 179 ? 21.183 1.138 -12.746 1.00 67.50 179 MET A C 1
ATOM 1369 O O . MET A 1 179 ? 21.347 0.096 -12.120 1.00 67.50 179 MET A O 1
ATOM 1373 N N . ILE A 1 180 ? 20.931 1.135 -14.062 1.00 66.12 180 ILE A N 1
ATOM 1374 C CA . ILE A 1 180 ? 20.803 -0.112 -14.847 1.00 66.12 180 ILE A CA 1
ATOM 1375 C C . ILE A 1 180 ? 22.035 -1.007 -14.667 1.00 66.12 180 ILE A C 1
ATOM 1377 O O . ILE A 1 180 ? 21.901 -2.199 -14.398 1.00 66.12 180 ILE A O 1
ATOM 1381 N N . ILE A 1 181 ? 23.240 -0.438 -14.760 1.00 65.88 181 ILE A N 1
ATOM 1382 C CA . ILE A 1 181 ? 24.492 -1.187 -14.582 1.00 65.88 181 ILE A CA 1
ATOM 1383 C C . ILE A 1 181 ? 24.582 -1.770 -13.169 1.00 65.88 181 ILE A C 1
ATOM 1385 O O . ILE A 1 181 ? 24.937 -2.940 -13.011 1.00 65.88 181 ILE A O 1
ATOM 1389 N N . ARG A 1 182 ? 24.216 -0.993 -12.143 1.00 67.12 182 ARG A N 1
ATOM 1390 C CA . ARG A 1 182 ? 24.247 -1.429 -10.741 1.00 67.12 182 ARG A CA 1
ATOM 1391 C C . ARG A 1 182 ? 23.359 -2.646 -10.482 1.00 67.12 182 ARG A C 1
ATOM 1393 O O . ARG A 1 182 ? 23.773 -3.523 -9.729 1.00 67.12 182 ARG A O 1
ATOM 1400 N N . TYR A 1 183 ? 22.192 -2.726 -11.118 1.00 64.56 183 TYR A N 1
ATOM 1401 C CA . TYR A 1 183 ? 21.274 -3.859 -10.949 1.00 64.56 183 TYR A CA 1
ATOM 1402 C C . TYR A 1 183 ? 21.340 -4.892 -12.075 1.00 64.56 183 TYR A C 1
ATOM 1404 O O . TYR A 1 183 ? 20.581 -5.856 -12.055 1.00 64.56 183 TYR A O 1
ATOM 1412 N N . SER A 1 184 ? 22.266 -4.739 -13.026 1.00 65.50 184 SER A N 1
ATOM 1413 C CA . SER A 1 184 ? 22.434 -5.642 -14.174 1.00 65.50 184 SER A CA 1
ATOM 1414 C C . SER A 1 184 ? 22.589 -7.118 -13.788 1.00 65.50 184 SER A C 1
ATOM 1416 O O . SER A 1 184 ? 22.247 -7.994 -14.573 1.00 65.50 184 SER A O 1
ATOM 1418 N N . ARG A 1 185 ? 23.089 -7.391 -12.575 1.00 61.41 185 ARG A N 1
ATOM 1419 C CA . ARG A 1 185 ? 23.272 -8.740 -12.018 1.00 61.41 185 ARG A CA 1
ATOM 1420 C C . ARG A 1 185 ? 21.997 -9.365 -11.453 1.00 61.41 185 ARG A C 1
ATOM 1422 O O . ARG A 1 185 ? 21.969 -10.572 -11.261 1.00 61.41 185 ARG A O 1
ATOM 1429 N N . SER A 1 186 ? 20.989 -8.550 -11.167 1.00 60.16 186 SER A N 1
ATOM 1430 C CA . SER A 1 186 ? 19.706 -8.971 -10.600 1.00 60.16 186 SER A CA 1
ATOM 1431 C C . SER A 1 186 ? 18.582 -8.957 -11.633 1.00 60.16 186 SER A C 1
ATOM 1433 O O . SER A 1 186 ? 17.473 -9.310 -11.279 1.00 60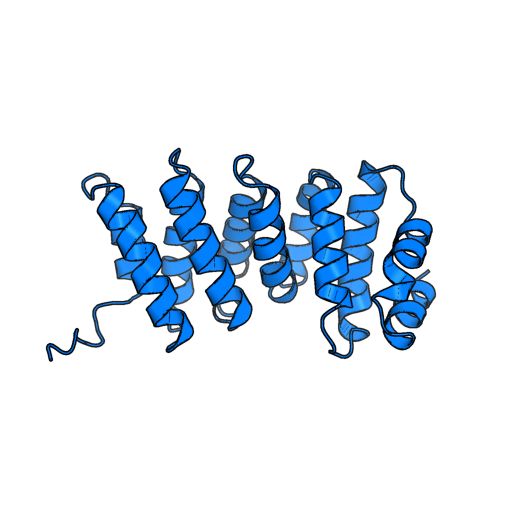.16 186 SER A O 1
ATOM 1435 N N . MET A 1 187 ? 18.845 -8.539 -12.877 1.00 65.94 187 MET A N 1
ATOM 1436 C CA . MET A 1 187 ? 17.855 -8.445 -13.955 1.00 65.94 187 MET A CA 1
ATOM 1437 C C . MET A 1 187 ? 18.121 -9.475 -15.052 1.00 65.94 187 MET A C 1
ATOM 1439 O O . MET A 1 187 ? 19.276 -9.748 -15.389 1.00 65.94 187 MET A O 1
ATOM 1443 N N . SER A 1 188 ? 17.057 -9.996 -15.663 1.00 67.19 188 SER A N 1
ATOM 1444 C CA . SER A 1 188 ? 17.178 -10.791 -16.885 1.00 67.19 188 SER A CA 1
ATOM 1445 C C . SER A 1 188 ? 17.767 -9.951 -18.028 1.00 67.19 188 SER A C 1
ATOM 1447 O O . SER A 1 188 ? 17.600 -8.726 -18.087 1.00 67.19 188 SER A O 1
ATOM 1449 N N . SER A 1 189 ? 18.456 -10.604 -18.969 1.00 69.06 189 SER A N 1
ATOM 1450 C CA . SER A 1 189 ? 19.006 -9.930 -20.153 1.00 69.06 189 SER A CA 1
ATOM 1451 C C . SER A 1 189 ? 17.914 -9.254 -20.986 1.00 69.06 189 SER A C 1
ATOM 1453 O O . SER A 1 189 ? 18.117 -8.131 -21.435 1.00 69.06 189 SER A O 1
ATOM 1455 N N . SER A 1 190 ? 16.735 -9.871 -21.113 1.00 68.50 190 SER A N 1
ATOM 1456 C CA . SER A 1 190 ? 15.585 -9.299 -21.828 1.00 68.50 190 SER A CA 1
ATOM 1457 C C . SER A 1 190 ? 15.058 -8.015 -21.180 1.00 68.50 190 SER A C 1
ATOM 1459 O O . SER A 1 190 ? 14.790 -7.044 -21.886 1.00 68.50 190 SER A O 1
ATOM 1461 N N . CYS A 1 191 ? 14.969 -7.962 -19.847 1.00 66.56 191 CYS A N 1
ATOM 1462 C CA . CYS A 1 191 ? 14.577 -6.753 -19.120 1.00 66.56 191 CYS A CA 1
ATOM 1463 C C . CYS A 1 191 ? 15.605 -5.630 -19.299 1.00 66.56 191 CYS A C 1
ATOM 1465 O O . CYS A 1 191 ? 15.247 -4.491 -19.608 1.00 66.56 191 CYS A O 1
ATOM 1467 N N . ARG A 1 192 ? 16.896 -5.958 -19.155 1.00 70.44 192 ARG A N 1
ATOM 1468 C CA . ARG A 1 192 ? 17.992 -5.003 -19.347 1.00 70.44 192 ARG A CA 1
ATOM 1469 C C . ARG A 1 192 ? 17.953 -4.386 -20.740 1.00 70.44 192 ARG A C 1
ATOM 1471 O O . ARG A 1 192 ? 18.043 -3.168 -20.881 1.00 70.44 192 ARG A O 1
ATOM 1478 N N . ASP A 1 193 ? 17.820 -5.228 -21.755 1.00 74.25 193 ASP A N 1
ATOM 1479 C CA . ASP A 1 193 ? 17.869 -4.802 -23.146 1.00 74.25 193 ASP A CA 1
ATOM 1480 C C . ASP A 1 193 ? 16.613 -3.975 -23.496 1.00 74.25 193 ASP A C 1
ATOM 1482 O O . ASP A 1 193 ? 16.730 -2.947 -24.162 1.00 74.25 193 ASP A O 1
ATOM 1486 N N . ALA A 1 194 ? 15.440 -4.313 -22.940 1.00 70.31 194 ALA A N 1
ATOM 1487 C CA . ALA A 1 194 ? 14.226 -3.497 -23.048 1.00 70.31 194 ALA A CA 1
ATOM 1488 C C . ALA A 1 194 ? 14.364 -2.117 -22.372 1.00 70.31 194 ALA A C 1
ATOM 1490 O O . ALA A 1 194 ? 13.933 -1.111 -22.935 1.00 70.31 194 ALA A O 1
ATOM 1491 N N . LEU A 1 195 ? 14.993 -2.035 -21.193 1.00 68.12 195 LEU A N 1
ATOM 1492 C CA . LEU A 1 195 ? 15.237 -0.768 -20.485 1.00 68.12 195 LEU A CA 1
ATOM 1493 C C . LEU A 1 195 ? 16.239 0.140 -21.210 1.00 68.12 195 LEU A C 1
ATOM 1495 O O . LEU A 1 195 ? 16.100 1.366 -21.160 1.00 68.12 195 LEU A O 1
ATOM 1499 N N . LEU A 1 196 ? 17.238 -0.447 -21.875 1.00 71.50 196 LEU A N 1
ATOM 1500 C CA . LEU A 1 196 ? 18.222 0.271 -22.690 1.00 71.50 196 LEU A CA 1
ATOM 1501 C C . LEU A 1 196 ? 17.652 0.710 -24.048 1.00 71.50 196 LEU A C 1
ATOM 1503 O O . LEU A 1 196 ? 18.030 1.771 -24.543 1.00 71.50 196 LEU A O 1
ATOM 1507 N N . ALA A 1 197 ? 16.735 -0.070 -24.630 1.00 73.81 197 ALA A N 1
ATOM 1508 C CA . ALA A 1 197 ? 16.088 0.231 -25.909 1.00 73.81 197 ALA A CA 1
ATOM 1509 C C . ALA A 1 197 ? 15.112 1.416 -25.841 1.00 73.81 197 ALA A C 1
ATOM 1511 O O . ALA A 1 197 ? 14.811 2.020 -26.865 1.00 73.81 197 ALA A O 1
ATOM 1512 N N . GLN A 1 198 ? 14.640 1.783 -24.647 1.00 66.12 198 GLN A N 1
ATOM 1513 C CA . GLN A 1 198 ? 13.757 2.933 -24.450 1.00 66.12 198 GLN A CA 1
ATOM 1514 C C . GLN A 1 198 ? 14.496 4.287 -24.412 1.00 66.12 198 GLN A C 1
ATOM 1516 O O . GLN A 1 198 ? 13.924 5.232 -23.878 1.00 66.12 198 GLN A O 1
ATOM 1521 N N . LYS A 1 199 ? 15.740 4.412 -24.893 1.00 57.41 199 LYS A N 1
ATOM 1522 C CA . LYS A 1 199 ? 16.479 5.692 -24.895 1.00 57.41 199 LYS A CA 1
ATOM 1523 C C . LYS A 1 199 ? 15.743 6.814 -25.626 1.00 57.41 199 LYS A C 1
ATOM 1525 O O . LYS A 1 199 ? 15.275 6.577 -26.757 1.00 57.41 199 LYS A O 1
#

pLDDT: mean 72.29, std 14.79, range [33.41, 94.56]

Organism: Diutina rugosa (NCBI:txid5481)